Protein AF-A0A850GQB7-F1 (afdb_monomer_lite)

Structure (mmCIF, N/CA/C/O backbone):
data_AF-A0A850GQB7-F1
#
_entry.id   AF-A0A850GQB7-F1
#
loop_
_atom_site.group_PDB
_atom_site.id
_atom_site.type_symbol
_atom_site.label_atom_id
_atom_site.label_alt_id
_atom_site.label_comp_id
_atom_site.label_asym_id
_atom_site.label_entity_id
_atom_site.label_seq_id
_atom_site.pdbx_PDB_ins_code
_atom_site.Cartn_x
_atom_site.Cartn_y
_atom_site.Cartn_z
_atom_site.occupancy
_atom_site.B_iso_or_equiv
_atom_site.auth_seq_id
_atom_site.auth_comp_id
_atom_site.auth_asym_id
_atom_site.auth_atom_id
_atom_site.pdbx_PDB_model_num
ATOM 1 N N . MET A 1 1 ? 28.507 -71.338 -39.174 1.00 36.88 1 MET A N 1
ATOM 2 C CA . MET A 1 1 ? 29.539 -71.017 -38.161 1.00 36.88 1 MET A CA 1
ATOM 3 C C . MET A 1 1 ? 29.345 -69.575 -37.704 1.00 36.88 1 MET A C 1
ATOM 5 O O . MET A 1 1 ? 29.315 -68.730 -38.581 1.00 36.88 1 MET A O 1
ATOM 9 N N . ARG A 1 2 ? 29.309 -69.336 -36.375 1.00 38.91 2 ARG A N 1
ATOM 10 C CA . ARG A 1 2 ? 29.466 -68.039 -35.655 1.00 38.91 2 ARG A CA 1
ATOM 11 C C . ARG A 1 2 ? 28.337 -67.004 -35.856 1.00 38.91 2 ARG A C 1
ATOM 13 O O . ARG A 1 2 ? 27.854 -66.872 -36.961 1.00 38.91 2 ARG A O 1
ATOM 20 N N . ARG A 1 3 ? 27.900 -66.167 -34.910 1.00 42.22 3 ARG A N 1
ATOM 21 C CA . ARG A 1 3 ? 27.945 -65.979 -33.438 1.00 42.22 3 ARG A CA 1
ATOM 22 C C . ARG A 1 3 ? 26.954 -64.807 -33.210 1.00 42.22 3 ARG A C 1
ATOM 24 O O . ARG A 1 3 ? 27.032 -63.842 -33.961 1.00 42.22 3 ARG A O 1
ATOM 31 N N . ALA A 1 4 ? 26.072 -64.862 -32.212 1.00 44.72 4 ALA A N 1
ATOM 32 C CA . ALA A 1 4 ? 25.505 -63.649 -31.592 1.00 44.72 4 ALA A CA 1
ATOM 33 C C . ALA A 1 4 ? 26.565 -63.080 -30.613 1.00 44.72 4 ALA A C 1
ATOM 35 O O . ALA A 1 4 ? 27.406 -63.880 -30.179 1.00 44.72 4 ALA A O 1
ATOM 36 N N . PRO A 1 5 ? 26.602 -61.769 -30.272 1.00 46.91 5 PRO A N 1
ATOM 37 C CA . PRO A 1 5 ? 25.647 -61.208 -29.303 1.00 46.91 5 PRO A CA 1
ATOM 38 C C . PRO A 1 5 ? 25.327 -59.694 -29.426 1.00 46.91 5 PRO A C 1
ATOM 40 O O . PRO A 1 5 ? 25.982 -58.939 -30.135 1.00 46.91 5 PRO A O 1
ATOM 43 N N . LEU A 1 6 ? 24.297 -59.307 -28.663 1.00 46.41 6 LEU A N 1
ATOM 44 C CA . LEU A 1 6 ? 24.007 -58.008 -28.037 1.00 46.41 6 LEU A CA 1
ATOM 45 C C . LEU A 1 6 ? 24.880 -56.794 -28.406 1.00 46.41 6 LEU A C 1
ATOM 47 O O . LEU A 1 6 ? 26.038 -56.718 -28.001 1.00 46.41 6 LEU A O 1
ATOM 51 N N . VAL A 1 7 ? 24.236 -55.745 -28.931 1.00 47.00 7 VAL A N 1
ATOM 52 C CA . VAL A 1 7 ? 24.624 -54.355 -28.645 1.00 47.00 7 VAL A CA 1
ATOM 53 C C . VAL A 1 7 ? 23.368 -53.522 -28.368 1.00 47.00 7 VAL A C 1
ATOM 55 O O . VAL A 1 7 ? 22.617 -53.178 -29.271 1.00 47.00 7 VAL A O 1
ATOM 58 N N . HIS A 1 8 ? 23.157 -53.277 -27.074 1.00 41.16 8 HIS A N 1
ATOM 59 C CA . HIS A 1 8 ? 22.731 -52.020 -26.459 1.00 41.16 8 HIS A CA 1
ATOM 60 C C . HIS A 1 8 ? 21.636 -51.204 -27.162 1.00 41.16 8 HIS A C 1
ATOM 62 O O . HIS A 1 8 ? 21.903 -50.329 -27.982 1.00 41.16 8 HIS A O 1
ATOM 68 N N . ALA A 1 9 ? 20.405 -51.406 -26.686 1.00 47.97 9 ALA A N 1
ATOM 69 C CA . ALA A 1 9 ? 19.405 -50.352 -26.620 1.00 47.97 9 ALA A CA 1
ATOM 70 C C . ALA A 1 9 ? 19.965 -49.191 -25.776 1.00 47.97 9 ALA A C 1
ATOM 72 O O . ALA A 1 9 ? 20.024 -49.270 -24.550 1.00 47.97 9 ALA A O 1
ATOM 73 N N . LEU A 1 10 ? 20.426 -48.138 -26.446 1.00 43.12 10 LEU A N 1
ATOM 74 C CA . LEU A 1 10 ? 20.802 -46.867 -25.837 1.00 43.12 10 LEU A CA 1
ATOM 75 C C . LEU A 1 10 ? 19.593 -45.933 -25.904 1.00 43.12 10 LEU A C 1
ATOM 77 O O . LEU A 1 10 ? 19.331 -45.297 -26.921 1.00 43.12 10 LEU A O 1
ATOM 81 N N . LEU A 1 11 ? 18.853 -45.885 -24.798 1.00 45.41 11 LEU A N 1
ATOM 82 C CA . LEU A 1 11 ? 18.091 -44.710 -24.391 1.00 45.41 11 LEU A CA 1
ATOM 83 C C . LEU A 1 11 ? 19.085 -43.619 -23.970 1.00 45.41 11 LEU A C 1
ATOM 85 O O . LEU A 1 11 ? 19.865 -43.863 -23.047 1.00 45.41 11 LEU A O 1
ATOM 89 N N . PRO A 1 12 ? 19.014 -42.404 -24.526 1.00 49.44 12 PRO A N 1
ATOM 90 C CA . PRO A 1 12 ? 19.357 -41.216 -23.781 1.00 49.44 12 PRO A CA 1
ATOM 91 C C . PRO A 1 12 ? 18.081 -40.699 -23.105 1.00 49.44 12 PRO A C 1
ATOM 93 O O . PRO A 1 12 ? 17.224 -40.067 -23.719 1.00 49.44 12 PRO A O 1
ATOM 96 N N . ALA A 1 13 ? 17.967 -41.000 -21.811 1.00 53.31 13 ALA A N 1
ATOM 97 C CA . ALA A 1 13 ? 17.468 -40.020 -20.855 1.00 53.31 13 ALA A CA 1
ATOM 98 C C . ALA A 1 13 ? 18.418 -38.805 -20.856 1.00 53.31 13 ALA A C 1
ATOM 100 O O . ALA A 1 13 ? 19.569 -38.973 -21.258 1.00 53.31 13 ALA A O 1
ATOM 101 N N . LEU A 1 14 ? 17.953 -37.662 -20.328 1.00 40.00 14 LEU A N 1
ATOM 102 C CA . LEU A 1 14 ? 18.621 -36.344 -20.213 1.00 40.00 14 LEU A CA 1
ATOM 103 C C . LEU A 1 14 ? 18.207 -35.393 -21.354 1.00 40.00 14 LEU A C 1
ATOM 105 O O . LEU A 1 14 ? 18.441 -35.678 -22.517 1.00 40.00 14 LEU A O 1
ATOM 109 N N . SER A 1 15 ? 17.569 -34.246 -21.134 1.00 42.88 15 SER A N 1
ATOM 110 C CA . SER A 1 15 ? 17.331 -33.499 -19.903 1.00 42.88 15 SER A CA 1
ATOM 111 C C . SER A 1 15 ? 16.142 -32.568 -20.118 1.00 42.88 15 SER A C 1
ATOM 113 O O . SER A 1 15 ? 16.077 -31.874 -21.132 1.00 42.88 15 SER A O 1
ATOM 115 N N . LEU A 1 16 ? 15.248 -32.498 -19.128 1.00 42.09 16 LEU A N 1
ATOM 116 C CA . LEU A 1 16 ? 14.471 -31.291 -18.857 1.00 42.09 16 LEU A CA 1
ATOM 117 C C . LEU A 1 16 ? 15.490 -30.175 -18.582 1.00 42.09 16 LEU A C 1
ATOM 119 O O . LEU A 1 16 ? 15.986 -30.019 -17.469 1.00 42.09 16 LEU A O 1
ATOM 123 N N . GLY A 1 17 ? 15.882 -29.458 -19.631 1.00 35.91 17 GLY A N 1
ATOM 124 C CA . GLY A 1 17 ? 16.651 -28.232 -19.517 1.00 35.91 17 GLY A CA 1
ATOM 125 C C . GLY A 1 17 ? 15.714 -27.139 -19.041 1.00 35.91 17 GLY A C 1
ATOM 126 O O . GLY A 1 17 ? 15.180 -26.386 -19.849 1.00 35.91 17 GLY A O 1
ATOM 127 N N . VAL A 1 18 ? 15.484 -27.094 -17.731 1.00 40.66 18 VAL A N 1
ATOM 128 C CA . VAL A 1 18 ? 14.953 -25.924 -17.042 1.00 40.66 18 VAL A CA 1
ATOM 129 C C . VAL A 1 18 ? 15.940 -24.788 -17.301 1.00 40.66 18 VAL A C 1
ATOM 131 O O . VAL A 1 18 ? 16.934 -24.632 -16.599 1.00 40.66 18 VAL A O 1
ATOM 134 N N . ALA A 1 19 ? 15.696 -24.008 -18.348 1.00 34.31 19 ALA A N 1
ATOM 135 C CA . ALA A 1 19 ? 16.332 -22.716 -18.533 1.00 34.31 19 ALA A CA 1
ATOM 136 C C . ALA A 1 19 ? 15.629 -21.698 -17.616 1.00 34.31 19 ALA A C 1
ATOM 138 O O . ALA A 1 19 ? 14.964 -20.784 -18.083 1.00 34.31 19 ALA A O 1
ATOM 139 N N . LEU A 1 20 ? 15.762 -21.881 -16.296 1.00 39.34 20 LEU A N 1
ATOM 140 C CA . LEU A 1 20 ? 15.531 -20.830 -15.291 1.00 39.34 20 LEU A CA 1
ATOM 141 C C . LEU A 1 20 ? 16.855 -20.143 -14.924 1.00 39.34 20 LEU A C 1
ATOM 143 O O . LEU A 1 20 ? 17.040 -19.639 -13.826 1.00 39.34 20 LEU A O 1
ATOM 147 N N . THR A 1 21 ? 17.816 -20.119 -15.843 1.00 40.88 21 THR A N 1
ATOM 148 C CA . THR A 1 21 ? 19.047 -19.341 -15.701 1.00 40.88 21 THR A CA 1
ATOM 149 C C . THR A 1 21 ? 18.880 -18.052 -16.497 1.00 40.88 21 THR A C 1
ATOM 151 O O . THR A 1 21 ? 19.338 -17.962 -17.636 1.00 40.88 21 THR A O 1
ATOM 154 N N . GLY A 1 22 ? 18.148 -17.079 -15.952 1.00 36.47 22 GLY A N 1
ATOM 155 C CA . GLY A 1 22 ? 17.921 -15.821 -16.672 1.00 36.47 22 GLY A CA 1
ATOM 156 C C . GLY A 1 22 ? 17.235 -14.683 -15.921 1.00 36.47 22 GLY A C 1
ATOM 157 O O . GLY A 1 22 ? 17.309 -13.554 -16.397 1.00 36.47 22 GLY A O 1
ATOM 158 N N . CYS A 1 23 ? 16.619 -14.923 -14.763 1.00 42.34 23 CYS A N 1
ATOM 159 C CA . CYS A 1 23 ? 16.196 -13.846 -13.869 1.00 42.34 23 CYS A CA 1
ATOM 160 C C . CYS A 1 23 ? 17.168 -13.802 -12.694 1.00 42.34 23 CYS A C 1
ATOM 162 O O . CYS A 1 23 ? 17.008 -14.530 -11.724 1.00 42.34 23 CYS A O 1
ATOM 164 N N . LEU A 1 24 ? 18.215 -12.984 -12.812 1.00 49.22 24 LEU A N 1
ATOM 165 C CA . LEU A 1 24 ? 18.828 -12.411 -11.618 1.00 49.22 24 LEU A CA 1
ATOM 166 C C . LEU A 1 24 ? 17.771 -11.468 -11.045 1.00 49.22 24 LEU A C 1
ATOM 168 O O . LEU A 1 24 ? 17.516 -10.402 -11.603 1.00 49.22 24 LEU A O 1
ATOM 172 N N . GLU A 1 25 ? 17.054 -11.952 -10.041 1.00 54.91 25 GLU A N 1
ATOM 173 C CA . GLU A 1 25 ? 16.064 -11.174 -9.312 1.00 54.91 25 GLU A CA 1
ATOM 174 C C . GLU A 1 25 ? 16.804 -10.080 -8.514 1.00 54.91 25 GLU A C 1
ATOM 176 O O . GLU A 1 25 ? 17.923 -10.311 -8.054 1.00 54.91 25 GLU A O 1
ATOM 181 N N . VAL A 1 26 ? 16.238 -8.869 -8.402 1.00 60.00 26 VAL A N 1
ATOM 182 C CA . VAL A 1 26 ? 16.859 -7.779 -7.605 1.00 60.00 26 VAL A CA 1
ATOM 183 C C . VAL A 1 26 ? 16.915 -8.161 -6.123 1.00 60.00 26 VAL A C 1
ATOM 185 O O . VAL A 1 26 ? 17.815 -7.733 -5.411 1.00 60.00 26 VAL A O 1
ATOM 188 N N . CYS A 1 27 ? 15.968 -9.001 -5.720 1.00 65.38 27 CYS A N 1
ATOM 189 C CA . CYS A 1 27 ? 15.820 -9.688 -4.445 1.00 65.38 27 CYS A CA 1
ATOM 190 C C . CYS A 1 27 ? 15.251 -11.090 -4.788 1.00 65.38 27 CYS A C 1
ATOM 192 O O . CYS A 1 27 ? 14.526 -11.197 -5.783 1.00 65.38 27 CYS A O 1
ATOM 194 N N . PRO A 1 28 ? 15.519 -12.156 -4.024 1.00 70.19 28 PRO A N 1
ATOM 195 C CA . PRO A 1 28 ? 14.862 -13.447 -4.182 1.00 70.19 28 PRO A CA 1
ATOM 196 C C . PRO A 1 28 ? 13.344 -13.305 -4.073 1.00 70.19 28 PRO A C 1
ATOM 198 O O . PRO A 1 28 ? 12.862 -12.539 -3.248 1.00 70.19 28 PRO A O 1
ATOM 201 N N . SER A 1 29 ? 12.576 -14.053 -4.855 1.00 74.38 29 SER A N 1
ATOM 202 C CA . SER A 1 29 ? 11.114 -14.076 -4.736 1.00 74.38 29 SER A CA 1
ATOM 203 C C . SER A 1 29 ? 10.637 -14.668 -3.396 1.00 74.38 29 SER A C 1
ATOM 205 O O . SER A 1 29 ? 11.195 -15.654 -2.909 1.00 74.38 29 SER A O 1
ATOM 207 N N . ALA A 1 30 ? 9.543 -14.136 -2.843 1.00 78.50 30 ALA A N 1
ATOM 208 C CA . ALA A 1 30 ? 8.855 -14.658 -1.656 1.00 78.50 30 ALA A CA 1
ATOM 209 C C . ALA A 1 30 ? 7.331 -14.737 -1.827 1.00 78.50 30 ALA A C 1
ATOM 211 O O . ALA A 1 30 ? 6.771 -14.135 -2.744 1.00 78.50 30 ALA A O 1
ATOM 212 N N . PRO A 1 31 ? 6.635 -15.492 -0.952 1.00 81.19 31 PRO A N 1
ATOM 213 C CA . PRO A 1 31 ? 5.182 -15.402 -0.851 1.00 81.19 31 PRO A CA 1
ATOM 214 C C . PRO A 1 31 ? 4.728 -14.002 -0.411 1.00 81.19 31 PRO A C 1
ATOM 216 O O . PRO A 1 31 ? 5.456 -13.286 0.276 1.00 81.19 31 PRO A O 1
ATOM 219 N N . ALA A 1 32 ? 3.492 -13.644 -0.767 1.00 83.25 32 ALA A N 1
ATOM 220 C CA . ALA A 1 32 ? 2.852 -12.430 -0.270 1.00 83.25 32 ALA A CA 1
ATOM 221 C C . ALA A 1 32 ? 2.725 -12.476 1.268 1.00 83.25 32 ALA A C 1
ATOM 223 O O . ALA A 1 32 ? 2.321 -13.516 1.798 1.00 83.25 32 ALA A O 1
ATOM 224 N N . PRO A 1 33 ? 3.020 -11.378 1.987 1.00 80.81 33 PRO A N 1
ATOM 225 C CA . PRO A 1 33 ? 2.779 -11.307 3.425 1.00 80.81 33 PRO A CA 1
ATOM 226 C C . PRO A 1 33 ? 1.285 -11.417 3.759 1.00 80.81 33 PRO A C 1
ATOM 228 O O . PRO A 1 33 ? 0.443 -10.969 2.977 1.00 80.81 33 PRO A O 1
ATOM 231 N N . ASP A 1 34 ? 0.956 -11.951 4.942 1.00 80.50 34 ASP A N 1
ATOM 232 C CA . ASP A 1 34 ? -0.431 -12.221 5.362 1.00 80.50 34 ASP A CA 1
ATOM 233 C C . ASP A 1 34 ? -1.402 -11.041 5.134 1.00 80.50 34 ASP A C 1
ATOM 235 O O . ASP A 1 34 ? -2.491 -11.273 4.598 1.00 80.50 34 ASP A O 1
ATOM 239 N N . PRO A 1 35 ? -1.050 -9.772 5.438 1.00 77.69 35 PRO A N 1
ATOM 240 C CA . PRO A 1 35 ? -1.965 -8.646 5.221 1.00 77.69 35 PRO A CA 1
ATOM 241 C C . PRO A 1 35 ? -2.289 -8.375 3.748 1.00 77.69 35 PRO A C 1
ATOM 243 O O . PRO A 1 35 ? -3.342 -7.817 3.452 1.00 77.69 35 PRO A O 1
ATOM 246 N N . PHE A 1 36 ? -1.431 -8.802 2.818 1.00 84.38 36 PHE A N 1
ATOM 247 C CA . PHE A 1 36 ? -1.615 -8.613 1.378 1.00 84.38 36 PHE A CA 1
ATOM 248 C C . PHE A 1 36 ? -2.398 -9.748 0.706 1.00 84.38 36 PHE A C 1
ATOM 250 O O . PHE A 1 36 ? -2.795 -9.600 -0.450 1.00 84.38 36 PHE A O 1
ATOM 257 N N . VAL A 1 37 ? -2.684 -10.856 1.401 1.00 86.38 37 VAL A N 1
ATOM 258 C CA . VAL A 1 37 ? -3.470 -11.982 0.855 1.00 86.38 37 VAL A CA 1
ATOM 259 C C . VAL A 1 37 ? -4.801 -11.542 0.212 1.00 86.38 37 VAL A C 1
ATOM 261 O O . VAL A 1 37 ? -5.116 -12.052 -0.860 1.00 86.38 37 VAL A O 1
ATOM 264 N N . PRO A 1 38 ? -5.575 -10.581 0.759 1.00 83.94 38 PRO A N 1
ATOM 265 C CA . PRO A 1 38 ? -6.830 -10.142 0.138 1.00 83.94 38 PRO A CA 1
ATOM 266 C C . PRO A 1 38 ? -6.666 -9.361 -1.177 1.00 83.94 38 PRO A C 1
ATOM 268 O O . PRO A 1 38 ? -7.638 -9.192 -1.910 1.00 83.94 38 PRO A O 1
ATOM 271 N N . VAL A 1 39 ? -5.465 -8.849 -1.463 1.00 84.75 39 VAL A N 1
ATOM 272 C CA . VAL A 1 39 ? -5.184 -7.928 -2.582 1.00 84.75 39 VAL A CA 1
ATOM 273 C C . VAL A 1 39 ? -4.122 -8.459 -3.549 1.00 84.75 39 VAL A C 1
ATOM 275 O O . VAL A 1 39 ? -3.882 -7.840 -4.581 1.00 84.75 39 VAL A O 1
ATOM 278 N N . VAL A 1 40 ? -3.505 -9.609 -3.258 1.00 86.94 40 VAL A N 1
ATOM 279 C CA . VAL A 1 40 ? -2.414 -10.200 -4.054 1.00 86.94 40 VAL A CA 1
ATOM 280 C C . VAL A 1 40 ? -2.801 -10.408 -5.520 1.00 86.94 40 VAL A C 1
ATOM 282 O O . VAL A 1 40 ? -2.055 -10.019 -6.413 1.00 86.94 40 VAL A O 1
ATOM 285 N N . ASP A 1 41 ? -4.009 -10.915 -5.776 1.00 88.19 41 ASP A N 1
ATOM 286 C CA . ASP A 1 41 ? -4.520 -11.167 -7.132 1.00 88.19 41 ASP A CA 1
ATOM 287 C C . ASP A 1 41 ? -4.875 -9.875 -7.893 1.00 88.19 41 ASP A C 1
ATOM 289 O O . ASP A 1 41 ? -5.193 -9.909 -9.084 1.00 88.19 41 ASP A O 1
ATOM 293 N N . GLN A 1 42 ? -4.847 -8.726 -7.210 1.00 88.69 42 GLN A N 1
ATOM 294 C CA . GLN A 1 42 ? -5.100 -7.410 -7.796 1.00 88.69 42 GLN A CA 1
ATOM 295 C C . GLN A 1 42 ? -3.812 -6.721 -8.251 1.00 88.69 42 GLN A C 1
ATOM 297 O O . GLN A 1 42 ? -3.899 -5.733 -8.977 1.00 88.69 42 GLN A O 1
ATOM 302 N N . LEU A 1 43 ? -2.630 -7.214 -7.863 1.00 87.81 43 LEU A N 1
ATOM 303 C CA . LEU A 1 43 ? -1.352 -6.632 -8.274 1.00 87.81 43 LEU A CA 1
ATOM 304 C C . LEU A 1 43 ? -1.053 -6.900 -9.765 1.00 87.81 43 LEU A C 1
ATOM 306 O O . LEU A 1 43 ? -1.577 -7.859 -10.342 1.00 87.81 43 LEU A O 1
ATOM 310 N N . PRO A 1 44 ? -0.222 -6.064 -10.420 1.00 87.06 44 PRO A N 1
ATOM 311 C CA . PRO A 1 44 ? 0.326 -6.369 -11.742 1.00 87.06 44 PRO A CA 1
ATOM 312 C C . PRO A 1 44 ? 1.009 -7.737 -11.761 1.00 87.06 44 PRO A C 1
ATOM 314 O O . PRO A 1 44 ? 1.731 -8.078 -10.829 1.00 87.06 44 PRO A O 1
ATOM 317 N N . THR A 1 45 ? 0.827 -8.516 -12.829 1.00 84.00 45 THR A N 1
ATOM 318 C CA . THR A 1 45 ? 1.468 -9.840 -12.974 1.00 84.00 45 THR A CA 1
ATOM 319 C C . THR A 1 45 ? 2.994 -9.764 -13.023 1.00 84.00 45 THR A C 1
ATOM 321 O O . THR A 1 45 ? 3.693 -10.744 -12.778 1.00 84.00 45 THR A O 1
ATOM 324 N N . GLU A 1 46 ? 3.509 -8.588 -13.357 1.00 82.31 46 GLU A N 1
ATOM 325 C CA . GLU A 1 46 ? 4.914 -8.223 -13.398 1.00 82.31 46 GLU A CA 1
ATOM 326 C C . GLU A 1 46 ? 5.476 -7.893 -12.010 1.00 82.31 46 GLU A C 1
ATOM 328 O O . GLU A 1 46 ? 6.699 -7.810 -11.885 1.00 82.31 46 GLU A O 1
ATOM 333 N N . ALA A 1 47 ? 4.611 -7.690 -11.008 1.00 85.12 47 ALA A N 1
ATOM 334 C CA . ALA A 1 47 ? 4.979 -7.424 -9.626 1.00 85.12 47 ALA A CA 1
ATOM 335 C C . ALA A 1 47 ? 5.204 -8.743 -8.880 1.00 85.12 47 ALA A C 1
ATOM 337 O O . ALA A 1 47 ? 4.316 -9.590 -8.790 1.00 85.12 47 ALA A O 1
ATOM 338 N N . VAL A 1 48 ? 6.396 -8.906 -8.316 1.00 83.81 48 VAL A N 1
ATOM 339 C CA . VAL A 1 48 ? 6.770 -10.087 -7.535 1.00 83.81 48 VAL A CA 1
ATOM 340 C C . VAL A 1 48 ? 7.224 -9.640 -6.156 1.00 83.81 48 VAL A C 1
ATOM 342 O O . VAL A 1 48 ? 8.069 -8.752 -6.054 1.00 83.81 48 VAL A O 1
ATOM 345 N N . PHE A 1 49 ? 6.675 -10.250 -5.105 1.00 84.12 49 PHE A N 1
ATOM 346 C CA . PHE A 1 49 ? 7.113 -9.985 -3.737 1.00 84.12 49 PHE A CA 1
ATOM 347 C C . PHE A 1 49 ? 8.553 -10.433 -3.533 1.00 84.12 49 PHE A C 1
ATOM 349 O O . PHE A 1 49 ? 8.936 -11.545 -3.904 1.00 84.12 49 PHE A O 1
ATOM 356 N N . CYS A 1 50 ? 9.330 -9.561 -2.911 1.00 76.69 50 CYS A N 1
ATOM 357 C CA . CYS A 1 50 ? 10.671 -9.863 -2.458 1.00 76.69 50 CYS A CA 1
ATOM 358 C C . CYS A 1 50 ? 10.645 -10.658 -1.156 1.00 76.69 50 CYS A C 1
ATOM 360 O O . CYS A 1 50 ? 9.909 -10.325 -0.227 1.00 76.69 50 CYS A O 1
ATOM 362 N N . ALA A 1 51 ? 11.507 -11.669 -1.061 1.00 67.00 51 ALA A N 1
ATOM 363 C CA . ALA A 1 51 ? 11.997 -12.147 0.216 1.00 67.00 51 ALA A CA 1
ATOM 364 C C . ALA A 1 51 ? 12.664 -10.967 0.898 1.00 67.00 51 ALA A C 1
ATOM 366 O O . ALA A 1 51 ? 13.456 -10.262 0.273 1.00 67.00 51 ALA A O 1
ATOM 367 N N . ASP A 1 52 ? 12.297 -10.755 2.156 1.00 57.25 52 ASP A N 1
ATOM 368 C CA . ASP A 1 52 ? 12.896 -9.749 3.015 1.00 57.25 52 ASP A CA 1
ATOM 369 C C . ASP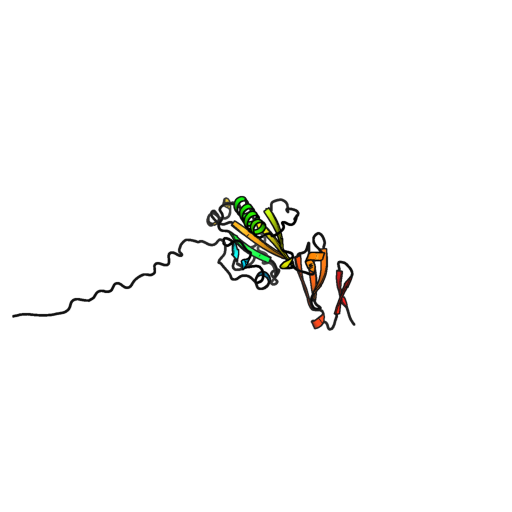 A 1 52 ? 14.383 -10.103 3.168 1.00 57.25 52 ASP A C 1
ATOM 371 O O . ASP A 1 52 ? 14.786 -10.840 4.069 1.00 57.25 52 ASP A O 1
ATOM 375 N N . GLU A 1 53 ? 15.220 -9.642 2.235 1.00 43.16 53 GLU A N 1
ATOM 376 C CA . GLU A 1 53 ? 16.673 -9.631 2.379 1.00 43.16 53 GLU A CA 1
ATOM 377 C C . GLU A 1 53 ? 17.024 -8.526 3.372 1.00 43.16 53 GLU A C 1
ATOM 379 O O . GLU A 1 53 ? 17.744 -7.597 3.039 1.00 43.16 53 GLU A O 1
ATOM 384 N N . THR A 1 54 ? 16.456 -8.592 4.580 1.00 38.94 54 THR A N 1
ATOM 385 C CA . THR A 1 54 ? 16.757 -7.743 5.731 1.00 38.94 54 THR A CA 1
ATOM 386 C C . THR A 1 54 ? 17.054 -6.306 5.344 1.00 38.94 54 THR A C 1
ATOM 388 O O . THR A 1 54 ? 18.237 -5.989 5.299 1.00 38.94 54 THR A O 1
ATOM 391 N N . ARG A 1 55 ? 16.037 -5.465 5.081 1.00 46.19 55 ARG A N 1
ATOM 392 C CA . ARG A 1 55 ? 16.132 -3.985 5.163 1.00 46.19 55 ARG A CA 1
ATOM 393 C C . ARG A 1 55 ? 17.577 -3.485 4.999 1.00 46.19 55 ARG A C 1
ATOM 395 O O . ARG A 1 55 ? 18.166 -3.000 5.968 1.00 46.19 55 ARG A O 1
ATOM 402 N N . VAL A 1 56 ? 18.189 -3.742 3.831 1.00 37.12 56 VAL A N 1
ATOM 403 C CA . VAL A 1 56 ? 19.579 -3.348 3.603 1.00 37.12 56 VAL A CA 1
ATOM 404 C C . VAL A 1 56 ? 19.522 -1.845 3.591 1.00 37.12 56 VAL A C 1
ATOM 406 O O . VAL A 1 56 ? 18.940 -1.234 2.697 1.00 37.12 56 VAL A O 1
ATOM 409 N N . ASP A 1 57 ? 20.049 -1.280 4.662 1.00 34.66 57 ASP A N 1
ATOM 410 C CA . ASP A 1 57 ? 20.292 0.129 4.803 1.00 34.66 57 ASP A CA 1
ATOM 411 C C . ASP A 1 57 ? 21.077 0.582 3.562 1.00 34.66 57 ASP A C 1
ATOM 413 O O . ASP A 1 57 ? 22.266 0.305 3.419 1.00 34.66 57 ASP A O 1
ATOM 417 N N . PHE A 1 58 ? 20.387 1.206 2.605 1.00 40.19 58 PHE A N 1
ATOM 418 C CA . PHE A 1 58 ? 21.037 1.948 1.526 1.00 40.19 58 PHE A CA 1
ATOM 419 C C . PHE A 1 58 ? 21.491 3.331 2.016 1.00 40.19 58 PHE A C 1
ATOM 421 O O . PHE A 1 58 ? 21.975 4.132 1.217 1.00 40.19 58 PHE A O 1
ATOM 428 N N . SER A 1 59 ? 21.361 3.626 3.316 1.00 33.84 59 SER A N 1
ATOM 429 C CA . SER A 1 59 ? 22.125 4.685 3.959 1.00 33.84 59 SER A CA 1
ATOM 430 C C . SER A 1 59 ? 23.379 4.091 4.607 1.00 33.84 59 SER A C 1
ATOM 432 O O . SER A 1 59 ? 23.389 2.964 5.093 1.00 33.84 59 SER A O 1
ATOM 434 N N . ASP A 1 60 ? 24.481 4.835 4.570 1.00 34.78 60 ASP A N 1
ATOM 435 C CA . ASP A 1 60 ? 25.814 4.413 5.026 1.00 34.78 60 ASP A CA 1
ATOM 436 C C . ASP A 1 60 ? 25.908 4.052 6.537 1.00 34.78 60 ASP A C 1
ATOM 438 O O . ASP A 1 60 ? 27.013 3.938 7.074 1.00 34.78 60 ASP A O 1
ATOM 442 N N . SER A 1 61 ? 24.792 3.901 7.263 1.00 33.97 61 SER A N 1
ATOM 443 C CA . SER A 1 61 ? 24.754 3.658 8.711 1.00 33.97 61 SER A CA 1
ATOM 444 C C . SER A 1 61 ? 24.726 2.188 9.134 1.00 33.97 61 SER A C 1
ATOM 446 O O . SER A 1 61 ? 25.110 1.901 10.268 1.00 33.97 61 SER A O 1
ATOM 448 N N . GLY A 1 62 ? 24.341 1.252 8.261 1.00 30.52 62 GLY A N 1
ATOM 449 C CA . GLY A 1 62 ? 24.298 -0.179 8.583 1.00 30.52 62 GLY A CA 1
ATOM 450 C C . GLY A 1 62 ? 23.378 -0.531 9.760 1.00 30.52 62 GLY A C 1
ATOM 451 O O . GLY A 1 62 ? 23.636 -1.514 10.460 1.00 30.52 62 GLY A O 1
ATOM 452 N N . GLU A 1 63 ? 22.336 0.263 10.014 1.00 35.00 63 GLU A N 1
ATOM 453 C CA . GLU A 1 63 ? 21.443 0.037 11.150 1.00 35.00 63 GLU A CA 1
ATOM 454 C C . GLU A 1 63 ? 20.272 -0.852 10.714 1.00 35.00 63 GLU A C 1
ATOM 456 O O . GLU A 1 63 ? 19.355 -0.426 10.012 1.00 35.00 63 GLU A O 1
ATOM 461 N N . ALA A 1 64 ? 20.316 -2.127 11.113 1.00 36.41 64 ALA A N 1
ATOM 462 C CA . ALA A 1 64 ? 19.209 -3.053 10.915 1.00 36.41 64 ALA A CA 1
ATOM 463 C C . ALA A 1 64 ? 17.962 -2.490 11.606 1.00 36.41 64 ALA A C 1
ATOM 465 O O . ALA A 1 64 ? 17.934 -2.331 12.829 1.00 36.41 64 ALA A O 1
ATOM 466 N N . LEU A 1 65 ? 16.927 -2.172 10.829 1.00 39.50 65 LEU A N 1
ATOM 467 C CA . LEU A 1 65 ? 15.676 -1.706 11.407 1.00 39.50 65 LEU A CA 1
ATOM 468 C C . LEU A 1 65 ? 15.099 -2.827 12.305 1.00 39.50 65 LEU A C 1
ATOM 470 O O . LEU A 1 65 ? 15.074 -3.985 11.880 1.00 39.50 65 LEU A O 1
ATOM 474 N N . PRO A 1 66 ? 14.646 -2.508 13.530 1.00 37.09 66 PRO A N 1
ATOM 475 C CA . PRO A 1 66 ? 14.291 -3.505 14.539 1.00 37.09 66 PRO A CA 1
ATOM 476 C C . PRO A 1 66 ? 13.194 -4.472 14.063 1.00 37.09 66 PRO A C 1
ATOM 478 O O . PRO A 1 66 ? 12.323 -4.091 13.272 1.00 37.09 66 PRO A O 1
ATOM 481 N N . GLU A 1 67 ? 13.244 -5.716 14.564 1.00 32.78 67 GLU A N 1
ATOM 482 C CA . GLU A 1 67 ? 12.191 -6.729 14.395 1.00 32.78 67 GLU A CA 1
ATOM 483 C C . GLU A 1 67 ? 10.818 -6.117 14.714 1.00 32.78 67 GLU A C 1
ATOM 485 O O . GLU A 1 67 ? 10.607 -5.550 15.786 1.00 32.78 67 GLU A O 1
ATOM 490 N N . GLY A 1 68 ? 9.901 -6.208 13.750 1.00 38.56 68 GLY A N 1
ATOM 491 C CA . GLY A 1 68 ? 8.642 -5.459 13.746 1.00 38.56 68 GLY A CA 1
ATOM 492 C C . GLY A 1 68 ? 8.383 -4.767 12.410 1.00 38.56 68 GLY A C 1
ATOM 493 O O . GLY A 1 68 ? 7.895 -3.637 12.389 1.00 38.56 68 GLY A O 1
ATOM 494 N N . THR A 1 69 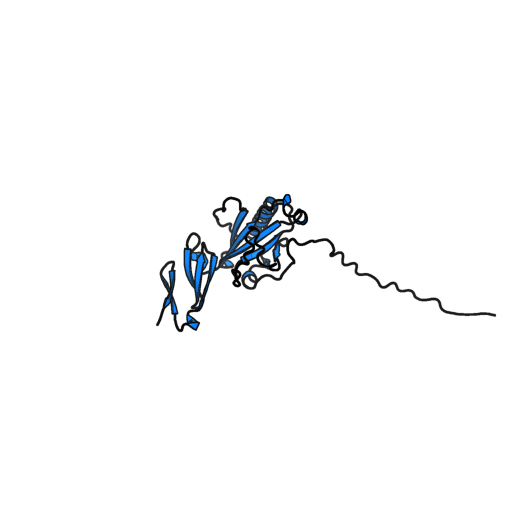? 8.760 -5.418 11.299 1.00 51.41 69 THR A N 1
ATOM 495 C CA . THR A 1 69 ? 8.442 -5.013 9.925 1.00 51.41 69 THR A CA 1
ATOM 496 C C . THR A 1 69 ? 6.993 -4.553 9.891 1.00 51.41 69 THR A C 1
ATOM 498 O O . THR A 1 69 ? 6.119 -5.278 10.368 1.00 51.41 69 THR A O 1
ATOM 501 N N . LEU A 1 70 ? 6.749 -3.324 9.419 1.00 60.59 70 LEU A N 1
ATOM 502 C CA . LEU A 1 70 ? 5.399 -2.776 9.323 1.00 60.59 70 LEU A CA 1
ATOM 503 C C . LEU A 1 70 ? 4.568 -3.817 8.561 1.00 60.59 70 LEU A C 1
ATOM 505 O O . LEU A 1 70 ? 4.841 -4.022 7.382 1.00 60.59 70 LEU A O 1
ATOM 509 N N . PRO A 1 71 ? 3.608 -4.517 9.196 1.00 63.69 71 PRO A N 1
ATOM 510 C CA . PRO A 1 71 ? 2.996 -5.706 8.595 1.00 63.69 71 PRO A CA 1
ATOM 511 C C . PRO A 1 71 ? 2.276 -5.373 7.281 1.00 63.69 71 PRO A C 1
ATOM 513 O O . PRO A 1 71 ? 2.050 -6.235 6.440 1.00 63.69 71 PRO A O 1
ATOM 516 N N . ASN A 1 72 ? 1.965 -4.093 7.087 1.00 72.12 72 ASN A N 1
ATOM 517 C CA . ASN A 1 72 ? 1.281 -3.563 5.926 1.00 72.12 72 ASN A CA 1
ATOM 518 C C . ASN A 1 72 ? 2.232 -2.905 4.915 1.00 72.12 72 ASN A C 1
ATOM 520 O O . ASN A 1 72 ? 1.787 -2.066 4.145 1.00 72.12 72 ASN A O 1
ATOM 524 N N . GLN A 1 73 ? 3.524 -3.233 4.925 1.00 79.56 73 GLN A N 1
ATOM 525 C CA . GLN A 1 73 ? 4.507 -2.801 3.930 1.00 79.56 73 GLN A CA 1
ATOM 526 C C . GLN A 1 73 ? 5.224 -4.027 3.360 1.00 79.56 73 GLN A C 1
ATOM 528 O O . GLN A 1 73 ? 5.559 -4.948 4.102 1.00 79.56 73 GLN A O 1
ATOM 533 N N . ALA A 1 74 ? 5.468 -4.031 2.053 1.00 79.88 74 ALA A N 1
ATOM 534 C CA . ALA A 1 74 ? 6.207 -5.087 1.376 1.00 79.88 74 ALA A CA 1
ATOM 535 C C . ALA A 1 74 ? 7.061 -4.542 0.226 1.00 79.88 74 ALA A C 1
ATOM 537 O O . ALA A 1 74 ? 6.706 -3.558 -0.425 1.00 79.88 74 ALA A O 1
ATOM 538 N N . ASP A 1 75 ? 8.164 -5.229 -0.045 1.00 82.69 75 ASP A N 1
ATOM 539 C CA . ASP A 1 75 ? 9.044 -4.986 -1.182 1.00 82.69 75 ASP A CA 1
ATOM 540 C C . ASP A 1 75 ? 8.544 -5.725 -2.432 1.00 82.69 75 ASP A C 1
ATOM 542 O O . ASP A 1 75 ? 8.190 -6.908 -2.385 1.00 82.69 75 ASP A O 1
ATOM 546 N N . LEU A 1 76 ? 8.540 -5.025 -3.567 1.00 82.62 76 LEU A N 1
ATOM 547 C CA . LEU A 1 76 ? 8.147 -5.540 -4.874 1.00 82.62 76 LEU A CA 1
ATOM 548 C C . LEU A 1 76 ? 9.259 -5.344 -5.902 1.00 82.62 76 LEU A C 1
ATOM 550 O O . LEU A 1 76 ? 9.856 -4.273 -6.015 1.00 82.62 76 LEU A O 1
ATOM 554 N N . ASN A 1 77 ? 9.438 -6.356 -6.743 1.00 82.69 77 ASN A N 1
ATOM 555 C CA . ASN A 1 77 ? 10.186 -6.256 -7.985 1.00 82.69 77 ASN A CA 1
ATOM 556 C C . ASN A 1 77 ? 9.254 -6.196 -9.178 1.00 82.69 77 ASN A C 1
ATOM 558 O O . ASN A 1 77 ? 8.374 -7.041 -9.330 1.00 82.69 77 ASN A O 1
ATOM 562 N N . PHE A 1 78 ? 9.539 -5.262 -10.076 1.00 81.94 78 PHE A N 1
ATOM 563 C CA . PHE A 1 78 ? 8.837 -5.125 -11.338 1.00 81.94 78 PHE A CA 1
ATOM 564 C C . PHE A 1 78 ? 9.718 -5.485 -12.528 1.00 81.94 78 PHE A C 1
ATOM 566 O O . PHE A 1 78 ? 10.908 -5.162 -12.585 1.00 81.94 78 PHE A O 1
ATOM 573 N N . GLN A 1 79 ? 9.111 -6.120 -13.530 1.00 74.69 79 GLN A N 1
ATOM 574 C CA . GLN A 1 79 ? 9.785 -6.548 -14.755 1.00 74.69 79 GLN A CA 1
ATOM 575 C C . GLN A 1 79 ? 9.980 -5.444 -15.816 1.00 74.69 79 GLN A C 1
ATOM 577 O O . GLN A 1 79 ? 9.898 -5.728 -17.009 1.00 74.69 79 GLN A O 1
ATOM 582 N N . PHE A 1 80 ? 10.271 -4.206 -15.409 1.00 77.19 80 PHE A N 1
ATOM 583 C CA . PHE A 1 80 ? 10.432 -3.060 -16.316 1.00 77.19 80 PHE A CA 1
ATOM 584 C C . PHE A 1 80 ? 11.854 -2.491 -16.318 1.00 77.19 80 PHE A C 1
ATOM 586 O O . PHE A 1 80 ? 12.669 -2.792 -15.448 1.00 77.19 80 PHE A O 1
ATOM 593 N N . ASN A 1 81 ? 12.150 -1.661 -17.324 1.00 71.94 81 ASN A N 1
ATOM 594 C CA . ASN A 1 81 ? 13.475 -1.062 -17.512 1.00 71.94 81 ASN A CA 1
ATOM 595 C C . ASN A 1 81 ? 13.649 0.273 -16.776 1.00 71.94 81 ASN A C 1
ATOM 597 O O . ASN A 1 81 ? 14.786 0.677 -16.548 1.00 71.94 81 ASN A O 1
ATOM 601 N N . THR A 1 82 ? 12.558 0.978 -16.454 1.00 80.44 82 THR A N 1
ATOM 602 C CA . THR A 1 82 ? 12.613 2.309 -15.835 1.00 80.44 82 THR A CA 1
ATOM 603 C C . THR A 1 82 ? 11.532 2.491 -14.771 1.00 80.44 82 THR A C 1
ATOM 605 O O . THR A 1 82 ? 10.461 1.874 -14.828 1.00 80.44 82 THR A O 1
ATOM 608 N N . ALA A 1 83 ? 11.807 3.360 -13.795 1.00 81.38 83 ALA A N 1
ATOM 609 C CA . ALA A 1 83 ? 10.839 3.749 -12.772 1.00 81.38 83 ALA A CA 1
ATOM 610 C C . ALA A 1 83 ? 9.588 4.412 -13.377 1.00 81.38 83 ALA A C 1
ATOM 612 O O . ALA A 1 83 ? 8.478 4.213 -12.889 1.00 81.38 83 ALA A O 1
ATOM 613 N N . GLU A 1 84 ? 9.756 5.157 -14.472 1.00 85.62 84 GLU A N 1
ATOM 614 C CA . GLU A 1 84 ? 8.658 5.801 -15.194 1.00 85.62 84 GLU A CA 1
ATOM 615 C C . GLU A 1 84 ? 7.723 4.781 -15.848 1.00 85.62 84 GLU A C 1
ATOM 617 O O . GLU A 1 84 ? 6.515 4.833 -15.618 1.00 85.62 84 GLU A O 1
ATOM 622 N N . ASP A 1 85 ? 8.276 3.808 -16.579 1.00 85.62 85 ASP A N 1
ATOM 623 C CA . ASP A 1 85 ? 7.486 2.736 -17.195 1.00 85.62 85 ASP A CA 1
ATOM 624 C C . ASP A 1 85 ? 6.763 1.905 -16.125 1.00 85.62 85 ASP A C 1
ATOM 626 O O . ASP A 1 85 ? 5.609 1.523 -16.301 1.00 85.62 85 ASP A O 1
ATOM 630 N N . THR A 1 86 ? 7.425 1.664 -14.988 1.00 87.31 86 THR A N 1
ATOM 631 C CA . THR A 1 86 ? 6.845 0.930 -13.853 1.00 87.31 86 THR A CA 1
ATOM 632 C C . THR A 1 86 ? 5.648 1.671 -13.268 1.00 87.31 86 THR A C 1
ATOM 634 O O . THR A 1 86 ? 4.580 1.084 -13.105 1.00 87.31 86 THR A O 1
ATOM 637 N N . GLN A 1 87 ? 5.793 2.970 -12.987 1.00 88.50 87 GLN A N 1
ATOM 638 C CA . GLN A 1 87 ? 4.705 3.791 -12.457 1.00 88.50 87 GLN A CA 1
ATOM 639 C C . GLN A 1 87 ? 3.533 3.860 -13.447 1.00 88.50 87 GLN A C 1
ATOM 641 O O . GLN A 1 87 ? 2.381 3.710 -13.040 1.00 88.50 87 GLN A O 1
ATOM 646 N N . ALA A 1 88 ? 3.819 4.041 -14.741 1.00 89.25 88 ALA A N 1
ATOM 647 C CA . ALA A 1 88 ? 2.804 4.061 -15.790 1.00 89.25 88 ALA A CA 1
ATOM 648 C C . ALA A 1 88 ? 2.043 2.727 -15.885 1.00 89.25 88 ALA A C 1
ATOM 650 O O . ALA A 1 88 ? 0.816 2.735 -15.968 1.00 89.25 88 ALA A O 1
ATOM 651 N N . ALA A 1 89 ? 2.745 1.593 -15.796 1.00 89.69 89 ALA A N 1
ATOM 652 C CA . ALA A 1 89 ? 2.132 0.267 -15.825 1.00 89.69 89 ALA A CA 1
ATOM 653 C C . ALA A 1 89 ? 1.257 -0.010 -14.591 1.00 89.69 89 ALA A C 1
ATOM 655 O O . ALA A 1 89 ? 0.158 -0.543 -14.731 1.00 89.69 89 ALA A O 1
ATOM 656 N N . ILE A 1 90 ? 1.703 0.383 -13.389 1.00 91.69 90 ILE A N 1
ATOM 657 C CA . ILE A 1 90 ? 0.890 0.295 -12.162 1.00 91.69 90 ILE A CA 1
ATOM 658 C C . ILE A 1 90 ? -0.397 1.109 -12.344 1.00 91.69 90 ILE A C 1
ATOM 660 O O . ILE A 1 90 ? -1.494 0.601 -12.111 1.00 91.69 90 ILE A O 1
ATOM 664 N N . ILE A 1 91 ? -0.266 2.352 -12.810 1.00 92.44 91 ILE A N 1
ATOM 665 C CA . ILE A 1 91 ? -1.392 3.244 -13.092 1.00 92.44 91 ILE A CA 1
ATOM 666 C C . ILE A 1 91 ? -2.399 2.602 -14.041 1.00 92.44 91 ILE A C 1
ATOM 668 O O . ILE A 1 91 ? -3.577 2.489 -13.701 1.00 92.44 91 ILE A O 1
ATOM 672 N N . GLU A 1 92 ? -1.934 2.164 -15.209 1.00 93.62 92 GLU A N 1
ATOM 673 C CA . GLU A 1 92 ? -2.789 1.580 -16.235 1.00 93.62 92 GLU A CA 1
ATOM 674 C C . GLU A 1 92 ? -3.506 0.334 -15.703 1.00 93.62 92 GLU A C 1
ATOM 676 O O . GLU A 1 92 ? -4.716 0.179 -15.882 1.00 93.62 92 GLU A O 1
ATOM 681 N N . HIS A 1 93 ? -2.781 -0.530 -14.989 1.00 94.50 93 HIS A N 1
ATOM 682 C CA . HIS A 1 93 ? -3.306 -1.781 -14.451 1.00 94.50 93 HIS A CA 1
ATOM 683 C C . HIS A 1 93 ? -4.452 -1.576 -13.455 1.00 94.50 93 HIS A C 1
ATOM 685 O O . HIS A 1 93 ? -5.455 -2.299 -13.523 1.00 94.50 93 HIS A O 1
ATOM 691 N N . PHE A 1 94 ? -4.306 -0.625 -12.529 1.00 93.19 94 PHE A N 1
ATOM 692 C CA . PHE A 1 94 ? -5.301 -0.360 -11.489 1.00 93.19 94 PHE A CA 1
ATOM 693 C C . PHE A 1 94 ? -6.493 0.446 -12.017 1.00 93.19 94 PHE A C 1
ATOM 695 O O . PHE A 1 94 ? -7.641 0.107 -11.714 1.00 93.19 94 PHE A O 1
ATOM 702 N N . GLU A 1 95 ? -6.262 1.444 -12.874 1.00 92.75 95 GLU A N 1
ATOM 703 C CA . GLU A 1 95 ? -7.348 2.210 -13.499 1.00 92.75 95 GLU A CA 1
ATOM 704 C C . GLU A 1 95 ? -8.205 1.327 -14.418 1.00 92.75 95 GLU A C 1
ATOM 706 O O . GLU A 1 95 ? -9.435 1.402 -14.376 1.00 92.75 95 GLU A O 1
ATOM 711 N N . ALA A 1 96 ? -7.594 0.400 -15.168 1.00 93.81 96 ALA A N 1
ATOM 712 C CA . ALA A 1 96 ? -8.322 -0.572 -15.990 1.00 93.81 96 ALA A CA 1
ATOM 713 C C . ALA A 1 96 ? -9.212 -1.528 -15.170 1.00 93.81 96 ALA A C 1
ATOM 715 O O . ALA A 1 96 ? -10.174 -2.088 -15.698 1.00 93.81 96 ALA A O 1
ATOM 716 N N . ARG A 1 97 ? -8.914 -1.707 -13.876 1.00 91.56 97 ARG A N 1
ATOM 717 C CA . ARG A 1 97 ? -9.688 -2.528 -12.929 1.00 91.56 97 ARG A CA 1
ATOM 718 C C . ARG A 1 97 ? -10.705 -1.724 -12.121 1.00 91.56 97 ARG A C 1
ATOM 720 O O . ARG A 1 97 ? -11.357 -2.282 -11.244 1.00 91.56 97 ARG A O 1
ATOM 727 N N . GLY A 1 98 ? -10.858 -0.434 -12.414 1.00 90.00 98 GLY A N 1
ATOM 728 C CA . GLY A 1 98 ? -11.822 0.433 -11.740 1.00 90.00 98 GLY A CA 1
ATOM 729 C C . GLY A 1 98 ? -11.384 0.899 -10.352 1.00 90.00 98 GLY A C 1
ATOM 730 O O . GLY A 1 98 ? -12.220 1.378 -9.586 1.00 90.00 98 GLY A O 1
ATOM 731 N N . TRP A 1 99 ? -10.097 0.783 -10.014 1.00 91.56 99 TRP A N 1
ATOM 732 C CA . TRP A 1 99 ? -9.571 1.408 -8.805 1.00 91.56 99 TRP A CA 1
ATOM 733 C C . TRP A 1 99 ? -9.482 2.920 -8.995 1.00 91.56 99 TRP A C 1
ATOM 735 O O . TRP A 1 99 ? -9.226 3.422 -10.089 1.00 91.56 99 TRP A O 1
ATOM 745 N N . THR A 1 100 ? -9.687 3.661 -7.909 1.00 88.25 100 THR A N 1
ATOM 746 C CA . THR A 1 100 ? -9.633 5.124 -7.925 1.00 88.25 100 THR A CA 1
ATOM 747 C C . THR A 1 100 ? -8.286 5.588 -7.403 1.00 88.25 100 THR A C 1
ATOM 749 O O . THR A 1 100 ? -7.924 5.264 -6.268 1.00 88.25 100 THR A O 1
ATOM 752 N N . ARG A 1 101 ? -7.555 6.362 -8.210 1.00 85.50 101 ARG A N 1
ATOM 753 C CA . ARG A 1 101 ? -6.310 6.996 -7.771 1.00 85.50 101 ARG A CA 1
ATOM 754 C C . ARG A 1 101 ? -6.595 7.970 -6.627 1.00 85.50 101 ARG A C 1
ATOM 756 O O . ARG A 1 101 ? -7.542 8.751 -6.697 1.00 85.50 101 ARG A O 1
ATOM 763 N N . VAL A 1 102 ? -5.775 7.913 -5.588 1.00 81.44 102 VAL A N 1
ATOM 764 C CA . VAL A 1 102 ? -5.830 8.813 -4.437 1.00 81.44 102 VAL A CA 1
ATOM 765 C C . VAL A 1 102 ? -4.687 9.810 -4.560 1.00 81.44 102 VAL A C 1
ATOM 767 O O . VAL A 1 102 ? -3.555 9.422 -4.844 1.00 81.44 102 VAL A O 1
ATOM 770 N N . ASP A 1 103 ? -4.981 11.090 -4.34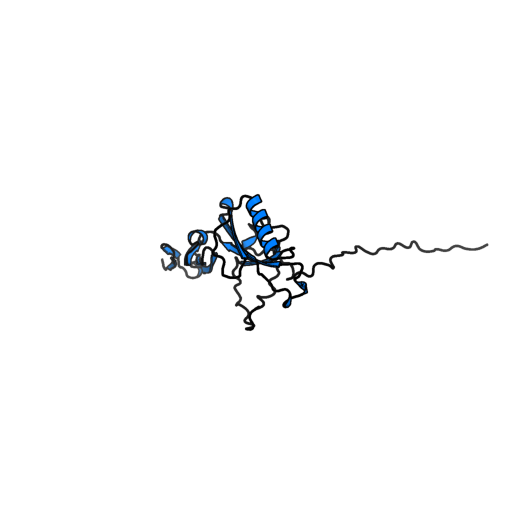6 1.00 65.38 103 ASP A N 1
ATOM 771 C CA . ASP A 1 103 ? -3.954 12.127 -4.322 1.00 65.38 103 ASP A CA 1
ATOM 772 C C . ASP A 1 103 ? -3.048 11.916 -3.104 1.00 65.38 103 ASP A C 1
ATOM 774 O O . ASP A 1 103 ? -3.412 12.237 -1.969 1.00 65.38 103 ASP A O 1
ATOM 778 N N . THR A 1 104 ? -1.848 11.391 -3.331 1.00 61.50 104 THR A N 1
ATOM 779 C CA . THR A 1 104 ? -0.773 11.409 -2.342 1.00 61.50 104 THR A CA 1
ATOM 780 C C . THR A 1 104 ? 0.167 12.568 -2.641 1.00 61.50 104 THR A C 1
ATOM 782 O O . THR A 1 104 ? 0.404 12.948 -3.787 1.00 61.50 104 THR A O 1
ATOM 785 N N . ARG A 1 105 ? 0.684 13.207 -1.586 1.00 52.72 105 ARG A N 1
ATOM 786 C CA . ARG A 1 105 ? 1.784 14.160 -1.748 1.00 52.72 105 ARG A CA 1
ATOM 787 C C . ARG A 1 105 ? 3.017 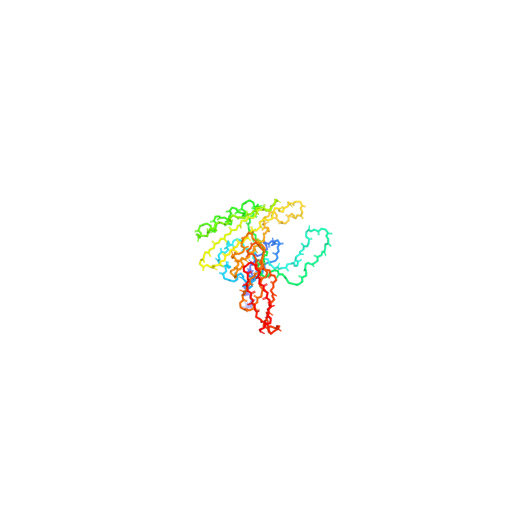13.352 -2.115 1.00 52.72 105 ARG A C 1
ATOM 789 O O . ARG A 1 105 ? 3.475 12.591 -1.272 1.00 52.72 105 ARG A O 1
ATOM 796 N N . GLU A 1 106 ? 3.545 13.550 -3.317 1.00 55.94 106 GLU A N 1
ATOM 797 C CA . GLU A 1 106 ? 4.854 13.027 -3.706 1.00 55.94 106 GLU A CA 1
ATOM 798 C C . GLU A 1 106 ? 5.907 13.548 -2.710 1.00 55.94 106 GLU A C 1
ATOM 800 O O . GLU A 1 106 ? 6.132 14.766 -2.630 1.00 55.94 106 GLU A O 1
ATOM 805 N N . PRO A 1 107 ? 6.550 12.682 -1.907 1.00 53.31 107 PRO A N 1
ATOM 806 C CA . PRO A 1 107 ? 7.796 13.057 -1.261 1.00 53.31 107 PRO A CA 1
ATOM 807 C C . PRO A 1 107 ? 8.781 13.441 -2.370 1.00 53.31 107 PRO A C 1
ATOM 809 O O . PRO A 1 107 ? 8.861 12.772 -3.399 1.00 53.31 107 PRO A O 1
ATOM 812 N N . ALA A 1 108 ? 9.500 14.551 -2.208 1.00 48.91 108 ALA A N 1
ATOM 813 C CA . ALA A 1 108 ? 10.396 15.038 -3.252 1.00 48.91 108 ALA A CA 1
ATOM 814 C C . ALA A 1 108 ? 11.424 13.955 -3.638 1.00 48.91 108 ALA A C 1
ATOM 816 O O . ALA A 1 108 ? 12.263 13.592 -2.819 1.00 48.91 108 ALA A O 1
ATOM 817 N N . GLY A 1 109 ? 11.363 13.475 -4.884 1.00 54.44 109 GLY A N 1
ATOM 818 C CA . GLY A 1 109 ? 12.267 12.448 -5.415 1.00 54.44 109 GLY A CA 1
ATOM 819 C C . GLY A 1 109 ? 11.715 11.018 -5.426 1.00 54.44 109 GLY A C 1
ATOM 820 O O . GLY A 1 109 ? 12.376 10.145 -5.978 1.00 54.44 109 GLY A O 1
ATOM 821 N N . GLU A 1 110 ? 10.517 10.772 -4.891 1.00 63.06 110 GLU A N 1
ATOM 822 C CA . GLU A 1 110 ? 9.853 9.464 -4.945 1.00 63.06 110 GLU A CA 1
ATOM 823 C C . GLU A 1 110 ? 8.674 9.489 -5.924 1.00 63.06 110 GLU A C 1
ATOM 825 O O . GLU A 1 110 ? 7.843 10.398 -5.902 1.00 63.06 110 GLU A O 1
ATOM 830 N N . ARG A 1 111 ? 8.570 8.460 -6.776 1.00 72.81 111 ARG A N 1
ATOM 831 C CA . ARG A 1 111 ? 7.402 8.252 -7.642 1.00 72.81 111 ARG A CA 1
ATOM 832 C C . ARG A 1 111 ? 6.360 7.449 -6.873 1.00 72.81 111 ARG A C 1
ATOM 834 O O . ARG A 1 111 ? 6.314 6.222 -6.970 1.00 72.81 111 ARG A O 1
ATOM 841 N N . ALA A 1 112 ? 5.562 8.156 -6.080 1.00 81.19 112 ALA A N 1
ATOM 842 C CA . ALA A 1 112 ? 4.476 7.571 -5.304 1.00 81.19 112 ALA A CA 1
ATOM 843 C C . ALA A 1 112 ? 3.154 7.598 -6.087 1.00 81.19 112 ALA A C 1
ATOM 845 O O . ALA A 1 112 ? 2.852 8.563 -6.790 1.00 81.19 112 ALA A O 1
ATOM 846 N N . VAL A 1 113 ? 2.353 6.541 -5.978 1.00 85.44 113 VAL A N 1
ATOM 847 C CA . VAL A 1 113 ? 0.984 6.504 -6.498 1.00 85.44 113 VAL A CA 1
ATOM 848 C C . VAL A 1 113 ? 0.126 5.597 -5.626 1.00 85.44 113 VAL A C 1
ATOM 850 O O . VAL A 1 113 ? 0.481 4.447 -5.383 1.00 85.44 113 VAL A O 1
ATOM 853 N N . ALA A 1 114 ? -1.026 6.100 -5.182 1.00 87.12 114 ALA A N 1
ATOM 854 C CA . ALA A 1 114 ? -1.948 5.334 -4.354 1.00 87.12 114 ALA A CA 1
ATOM 855 C C . ALA A 1 114 ? -3.277 5.057 -5.059 1.00 87.12 114 ALA A C 1
ATOM 857 O O . ALA A 1 114 ? -3.791 5.890 -5.810 1.00 87.12 114 ALA A O 1
ATOM 858 N N . PHE A 1 115 ? -3.860 3.895 -4.774 1.00 88.69 115 PHE A N 1
ATOM 859 C CA . PHE A 1 115 ? -5.136 3.443 -5.316 1.00 88.69 115 PHE A CA 1
ATOM 860 C C . PHE A 1 115 ? -6.052 2.956 -4.207 1.00 88.69 115 PHE A C 1
ATOM 862 O O . PHE A 1 115 ? -5.632 2.231 -3.312 1.00 88.69 115 PHE A O 1
ATOM 869 N N . SER A 1 116 ? -7.327 3.308 -4.310 1.00 86.12 116 SER A N 1
ATOM 870 C CA . SER A 1 116 ? -8.390 2.833 -3.431 1.00 86.12 116 SER A CA 1
ATOM 871 C C . SER A 1 116 ? -9.381 1.966 -4.201 1.00 86.12 116 SER A C 1
ATOM 873 O O . SER A 1 116 ? -9.726 2.265 -5.349 1.00 86.12 116 SER A O 1
ATOM 875 N N . GLN A 1 117 ? -9.876 0.917 -3.546 1.00 83.94 117 GLN A N 1
ATOM 876 C CA . GLN A 1 117 ? -11.050 0.177 -3.999 1.00 83.94 117 GLN A CA 1
ATOM 877 C C . GLN A 1 117 ? -12.053 0.105 -2.843 1.00 83.94 117 GLN A C 1
ATOM 879 O O . GLN A 1 117 ? -11.804 -0.610 -1.869 1.00 83.94 117 GLN A O 1
ATOM 884 N N . PRO A 1 118 ? -13.185 0.832 -2.923 1.00 75.19 118 PRO A N 1
ATOM 885 C CA . PRO A 1 118 ? -14.154 0.900 -1.829 1.00 75.19 118 PRO A CA 1
ATOM 886 C C . PRO A 1 118 ? -14.661 -0.471 -1.366 1.00 75.19 118 PRO A C 1
ATOM 888 O O . PRO A 1 118 ? -14.846 -0.684 -0.174 1.00 75.19 118 PRO A O 1
ATOM 891 N N . GLU A 1 119 ? -14.834 -1.414 -2.296 1.00 79.12 119 GLU A N 1
ATOM 892 C CA . GLU A 1 119 ? -15.324 -2.772 -2.016 1.00 79.12 119 GLU A CA 1
ATOM 893 C C . GLU A 1 119 ? -14.357 -3.600 -1.163 1.00 79.12 119 GLU A C 1
ATOM 895 O O . GLU A 1 119 ? -14.793 -4.439 -0.379 1.00 79.12 119 GLU A O 1
ATOM 900 N N . LEU A 1 120 ? -13.052 -3.342 -1.288 1.00 76.31 120 LEU A N 1
ATOM 901 C CA . LEU A 1 120 ? -12.021 -3.991 -0.478 1.00 76.31 120 LEU A CA 1
ATOM 902 C C . LEU A 1 120 ? -11.728 -3.223 0.811 1.00 76.31 120 LEU A C 1
ATOM 904 O O . LEU A 1 120 ? -10.926 -3.687 1.621 1.00 76.31 120 LEU A O 1
ATOM 908 N N . GLY A 1 121 ? -12.311 -2.028 0.975 1.00 78.12 121 GLY A N 1
ATOM 909 C CA . GLY A 1 121 ? -11.993 -1.123 2.074 1.00 78.12 121 GLY A CA 1
ATOM 910 C C . GLY A 1 121 ? -10.484 -0.960 2.240 1.00 78.12 121 GLY A C 1
ATOM 911 O O . GLY A 1 121 ? -9.988 -1.020 3.353 1.00 78.12 121 GLY A O 1
ATOM 912 N N . SER A 1 122 ? -9.732 -0.877 1.144 1.00 83.31 122 SER A N 1
ATOM 913 C CA . SER A 1 122 ? -8.270 -0.902 1.175 1.00 83.31 122 SER A CA 1
ATOM 914 C C . SER A 1 122 ? -7.704 0.191 0.275 1.00 83.31 122 SER A C 1
ATOM 916 O O . SER A 1 122 ? -8.279 0.499 -0.775 1.00 83.31 122 SER A O 1
ATOM 918 N N . VAL A 1 123 ? -6.572 0.764 0.683 1.00 85.81 123 VAL A N 1
ATOM 919 C CA . VAL A 1 123 ? -5.748 1.649 -0.149 1.00 85.81 123 VAL A CA 1
ATOM 920 C C . VAL A 1 123 ? -4.363 1.034 -0.271 1.00 85.81 123 VAL A C 1
ATOM 922 O O . VAL A 1 123 ? -3.741 0.720 0.740 1.00 85.81 123 VAL A O 1
ATOM 925 N N . LEU A 1 124 ? -3.902 0.862 -1.506 1.00 88.31 124 LEU A N 1
ATOM 926 C CA . LEU A 1 124 ? -2.540 0.458 -1.831 1.00 88.31 124 LEU A CA 1
ATOM 927 C C . LEU A 1 124 ? -1.729 1.687 -2.221 1.00 88.31 124 LEU A C 1
ATOM 929 O O . LEU A 1 124 ? -2.137 2.400 -3.134 1.00 88.31 124 LEU A O 1
ATOM 933 N N . ASP A 1 125 ? -0.602 1.922 -1.561 1.00 87.12 125 ASP A N 1
ATOM 934 C CA . ASP A 1 125 ? 0.355 2.978 -1.899 1.00 87.12 125 ASP A CA 1
ATOM 935 C C . ASP A 1 125 ? 1.621 2.347 -2.479 1.00 87.12 125 ASP A C 1
ATOM 937 O O . ASP A 1 125 ? 2.295 1.565 -1.810 1.00 87.12 125 ASP A O 1
ATOM 941 N N . PHE A 1 126 ? 1.922 2.649 -3.738 1.00 87.94 126 PHE A N 1
ATOM 942 C CA . PHE A 1 126 ? 3.125 2.195 -4.419 1.00 87.94 126 PHE A CA 1
ATOM 943 C C . PHE A 1 126 ? 4.160 3.308 -4.438 1.00 87.94 126 PHE A C 1
ATOM 945 O O . PHE A 1 126 ? 3.898 4.390 -4.957 1.00 87.94 126 PHE A O 1
ATOM 952 N N . ARG A 1 127 ? 5.376 3.005 -3.986 1.00 84.69 127 ARG A N 1
ATOM 953 C CA . ARG A 1 127 ? 6.534 3.897 -4.086 1.00 84.69 127 ARG A CA 1
ATOM 954 C C . ARG A 1 127 ? 7.594 3.259 -4.956 1.00 84.69 127 ARG A C 1
ATOM 956 O O . ARG A 1 127 ? 8.263 2.318 -4.537 1.00 84.69 127 ARG A O 1
ATOM 963 N N . VAL A 1 128 ? 7.730 3.770 -6.173 1.00 84.38 128 VAL A N 1
ATOM 964 C CA . VAL A 1 128 ? 8.749 3.323 -7.120 1.00 84.38 128 VAL A CA 1
ATOM 965 C C . VAL A 1 128 ? 10.041 4.094 -6.860 1.00 84.38 128 VAL A C 1
ATOM 967 O O . VAL A 1 128 ? 10.040 5.328 -6.843 1.00 84.38 128 VAL A O 1
ATOM 970 N N . ILE A 1 129 ? 11.139 3.365 -6.665 1.00 76.19 129 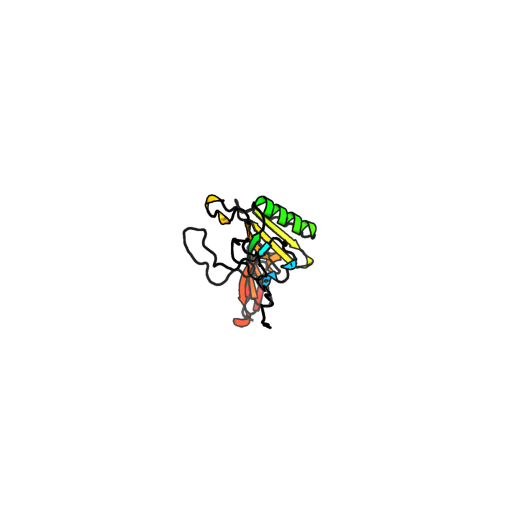ILE A N 1
ATOM 971 C CA . ILE A 1 129 ? 12.449 3.941 -6.359 1.00 76.19 129 ILE A CA 1
ATOM 972 C C . ILE A 1 129 ? 13.202 4.184 -7.669 1.00 76.19 129 ILE A C 1
ATOM 974 O O . ILE A 1 129 ? 13.328 3.284 -8.502 1.00 76.19 129 ILE A O 1
ATOM 978 N N . ASP A 1 130 ? 13.724 5.397 -7.853 1.00 69.31 130 ASP A N 1
ATOM 979 C CA . ASP A 1 130 ? 14.648 5.689 -8.950 1.00 69.31 130 ASP A CA 1
ATOM 980 C C . ASP A 1 130 ? 16.069 5.276 -8.543 1.00 69.31 130 ASP A C 1
ATOM 982 O O . ASP A 1 130 ? 16.819 6.030 -7.916 1.00 69.31 130 ASP A O 1
ATOM 986 N N . GLU A 1 131 ? 16.426 4.026 -8.830 1.00 62.19 131 GLU A N 1
ATOM 987 C CA . GLU A 1 131 ? 17.754 3.510 -8.521 1.00 62.19 131 GLU A CA 1
ATOM 988 C C . GLU A 1 131 ? 18.753 3.902 -9.612 1.00 62.19 131 GLU A C 1
ATOM 990 O O . GLU A 1 131 ? 18.616 3.537 -10.782 1.00 62.19 131 GLU A O 1
ATOM 995 N N . THR A 1 132 ? 19.815 4.619 -9.235 1.00 57.22 132 THR A N 1
ATOM 996 C CA . THR A 1 132 ? 20.833 5.008 -10.216 1.00 57.22 132 THR A CA 1
ATOM 997 C C . THR A 1 132 ? 21.597 3.777 -10.744 1.00 57.22 132 THR A C 1
ATOM 999 O O . THR A 1 132 ? 22.172 3.018 -9.957 1.00 57.22 132 THR A O 1
ATOM 1002 N N . PRO A 1 133 ? 21.720 3.593 -12.077 1.00 50.50 133 PRO A N 1
ATOM 1003 C CA . PRO A 1 133 ? 22.402 2.439 -12.684 1.00 50.50 133 PRO A CA 1
ATOM 1004 C C . PRO A 1 133 ? 23.854 2.215 -12.230 1.00 50.50 133 PRO A C 1
ATOM 1006 O O . PRO A 1 133 ? 24.378 1.104 -12.318 1.00 50.50 133 PRO A O 1
ATOM 1009 N N . ALA A 1 134 ? 24.521 3.272 -11.752 1.00 47.97 134 ALA A N 1
ATOM 1010 C CA . ALA A 1 134 ? 25.901 3.230 -11.273 1.00 47.97 134 ALA A CA 1
ATOM 1011 C C . ALA A 1 134 ? 26.071 2.420 -9.977 1.00 47.97 134 ALA A C 1
ATOM 1013 O O . ALA A 1 134 ? 27.161 1.912 -9.720 1.00 47.97 134 ALA A O 1
ATOM 1014 N N . GLN A 1 135 ? 25.012 2.291 -9.174 1.00 51.25 135 GLN A N 1
ATOM 1015 C CA . GLN A 1 135 ? 25.056 1.614 -7.879 1.00 51.25 135 GLN A CA 1
ATOM 1016 C C . GLN A 1 135 ? 24.781 0.111 -7.995 1.00 51.25 135 GLN A C 1
ATOM 1018 O O . GLN A 1 135 ? 25.199 -0.647 -7.122 1.00 51.25 135 GLN A O 1
ATOM 1023 N N . ASN A 1 136 ? 24.123 -0.353 -9.069 1.00 53.31 136 ASN A N 1
ATOM 1024 C CA . ASN A 1 136 ? 23.817 -1.774 -9.213 1.00 53.31 136 ASN A CA 1
ATOM 1025 C C . ASN A 1 136 ? 23.597 -2.211 -10.686 1.00 53.31 136 ASN A C 1
ATOM 1027 O O . ASN A 1 136 ? 22.473 -2.197 -11.191 1.00 53.31 136 ASN A O 1
ATOM 1031 N N . PRO A 1 137 ? 24.649 -2.644 -11.411 1.00 54.00 137 PRO A N 1
ATOM 1032 C CA . PRO A 1 137 ? 24.584 -2.916 -12.854 1.00 54.00 137 PRO A CA 1
ATOM 1033 C C . PRO A 1 137 ? 23.703 -4.119 -13.239 1.00 54.00 137 PRO A C 1
ATOM 1035 O O . PRO A 1 137 ? 23.362 -4.280 -14.414 1.00 54.00 137 PRO A O 1
ATOM 1038 N N . ILE A 1 138 ? 23.326 -4.957 -12.269 1.00 53.75 138 ILE A N 1
ATOM 1039 C CA . ILE A 1 138 ? 22.406 -6.089 -12.455 1.00 53.75 138 ILE A CA 1
ATOM 1040 C C . ILE A 1 138 ? 20.946 -5.602 -12.505 1.00 53.75 138 ILE A C 1
ATOM 1042 O O . ILE A 1 138 ? 20.125 -6.213 -13.188 1.00 53.75 138 ILE A O 1
ATOM 1046 N N . LYS A 1 139 ? 20.635 -4.452 -11.889 1.00 53.94 139 LYS A N 1
ATOM 1047 C CA . LYS A 1 139 ? 19.278 -3.887 -11.810 1.00 53.94 139 LYS A CA 1
ATOM 1048 C C . LYS A 1 139 ? 18.793 -3.200 -13.092 1.00 53.94 139 LYS A C 1
ATOM 1050 O O . LYS A 1 139 ? 17.637 -2.829 -13.190 1.00 53.94 139 LYS A O 1
ATOM 1055 N N . ASN A 1 140 ? 19.607 -3.130 -14.147 1.00 52.84 140 ASN A N 1
ATOM 1056 C CA . ASN A 1 140 ? 19.274 -2.489 -15.435 1.00 52.84 140 ASN A CA 1
ATOM 1057 C C . ASN A 1 140 ? 18.076 -3.098 -16.217 1.00 52.84 140 ASN A C 1
ATOM 1059 O O . ASN A 1 140 ? 17.871 -2.762 -17.382 1.00 52.84 140 ASN A O 1
ATOM 1063 N N . ARG A 1 141 ? 17.330 -4.048 -15.640 1.00 57.88 141 ARG A N 1
ATOM 1064 C CA . ARG A 1 141 ? 16.168 -4.728 -16.252 1.00 57.88 141 ARG A CA 1
ATOM 1065 C C . ARG A 1 141 ? 14.979 -4.900 -15.300 1.00 57.88 141 ARG A C 1
ATOM 1067 O O . ARG A 1 141 ? 14.032 -5.622 -15.636 1.00 57.88 141 ARG A O 1
ATOM 1074 N N . ARG A 1 142 ? 15.090 -4.376 -14.080 1.00 70.50 142 ARG A N 1
ATOM 1075 C CA . ARG A 1 142 ? 14.134 -4.586 -12.996 1.00 70.50 142 ARG A CA 1
ATOM 1076 C C . ARG A 1 142 ? 14.102 -3.348 -12.114 1.00 70.50 142 ARG A C 1
ATOM 1078 O O . ARG A 1 142 ? 15.148 -2.782 -11.826 1.00 70.50 142 ARG A O 1
ATOM 1085 N N . VAL A 1 143 ? 12.915 -2.971 -11.664 1.00 77.38 143 VAL A N 1
ATOM 1086 C CA . VAL A 1 143 ? 12.720 -1.811 -10.791 1.00 77.38 143 VAL A CA 1
ATOM 1087 C C . VAL A 1 143 ? 12.235 -2.287 -9.435 1.00 77.38 143 VAL A C 1
ATOM 1089 O O . VAL A 1 143 ? 11.312 -3.101 -9.362 1.00 77.38 143 VAL A O 1
ATOM 1092 N N . HIS A 1 144 ? 12.872 -1.784 -8.381 1.00 79.81 144 HIS A N 1
ATOM 1093 C CA . HIS A 1 144 ? 12.466 -2.006 -6.999 1.00 79.81 144 HIS A CA 1
ATOM 1094 C C . HIS A 1 144 ? 11.422 -0.963 -6.585 1.00 79.81 144 HIS A C 1
ATOM 1096 O O . HIS A 1 144 ? 11.510 0.216 -6.939 1.00 79.81 144 HIS A O 1
ATOM 1102 N N . ALA A 1 145 ? 10.405 -1.409 -5.860 1.00 81.44 145 ALA A N 1
ATOM 1103 C CA . ALA A 1 145 ? 9.358 -0.562 -5.319 1.00 81.44 145 ALA A CA 1
ATOM 1104 C C . ALA A 1 145 ? 8.894 -1.088 -3.960 1.00 81.44 145 ALA A C 1
ATOM 1106 O O . ALA A 1 145 ? 9.030 -2.272 -3.659 1.00 81.44 145 ALA A O 1
ATOM 1107 N N . PHE A 1 146 ? 8.267 -0.217 -3.178 1.00 83.81 146 PHE A N 1
ATOM 1108 C CA . PHE A 1 146 ? 7.509 -0.607 -1.995 1.00 83.81 146 PHE A CA 1
ATOM 1109 C C . PHE A 1 146 ? 6.019 -0.557 -2.299 1.00 83.81 146 PHE A C 1
ATOM 1111 O O . PHE A 1 146 ? 5.563 0.326 -3.028 1.00 83.81 146 PHE A O 1
ATOM 1118 N N . VAL A 1 147 ? 5.259 -1.458 -1.689 1.00 85.88 147 VAL A N 1
ATOM 1119 C CA . VAL A 1 147 ? 3.808 -1.345 -1.580 1.00 85.88 147 VAL A CA 1
ATOM 1120 C C . VAL A 1 147 ? 3.416 -1.276 -0.113 1.00 85.88 147 VAL A C 1
ATOM 1122 O O . VAL A 1 147 ? 3.897 -2.055 0.709 1.00 85.88 147 VAL A O 1
ATOM 1125 N N . GLU A 1 148 ? 2.541 -0.340 0.223 1.00 84.81 148 GLU A N 1
ATOM 1126 C CA . GLU A 1 148 ? 1.931 -0.232 1.539 1.00 84.81 148 GLU A CA 1
ATOM 1127 C C . GLU A 1 148 ? 0.418 -0.426 1.447 1.00 84.81 148 GLU A C 1
ATOM 1129 O O . GLU A 1 148 ? -0.214 -0.032 0.470 1.00 84.81 148 GLU A O 1
ATOM 1134 N N . LEU A 1 149 ? -0.170 -1.036 2.471 1.00 84.12 149 LEU A N 1
ATOM 1135 C CA . LEU A 1 149 ? -1.592 -1.328 2.565 1.00 84.12 149 LEU A CA 1
ATOM 1136 C C . LEU A 1 149 ? -2.210 -0.563 3.743 1.00 84.12 149 LEU A C 1
ATOM 1138 O O . LEU A 1 149 ? -1.851 -0.749 4.902 1.00 84.12 149 LEU A O 1
ATOM 1142 N N . SER A 1 150 ? -3.193 0.280 3.452 1.00 82.94 150 SER A N 1
ATOM 1143 C CA . SER A 1 150 ? -4.046 0.924 4.453 1.00 82.94 150 SER A CA 1
ATOM 1144 C C . SER A 1 150 ? -5.433 0.291 4.473 1.00 82.94 150 SER A C 1
ATOM 1146 O O . SER A 1 150 ? -6.011 0.041 3.417 1.00 82.94 150 SER A O 1
ATOM 1148 N N . GLN A 1 151 ? -5.997 0.086 5.664 1.00 79.00 151 GLN A N 1
ATOM 1149 C CA . GLN A 1 151 ? -7.336 -0.479 5.890 1.00 79.00 151 GLN A CA 1
ATOM 1150 C C . GLN A 1 151 ? -8.054 0.263 7.033 1.00 79.00 151 GLN A C 1
ATOM 1152 O O . GLN A 1 151 ? -7.395 0.972 7.806 1.00 79.00 151 GLN A O 1
ATOM 1157 N N . PRO A 1 152 ? -9.392 0.145 7.172 1.00 78.19 152 PRO A N 1
ATOM 1158 C CA . PRO A 1 152 ? -10.102 0.601 8.352 1.00 78.19 152 PRO A CA 1
ATOM 1159 C C . PRO A 1 152 ? -9.474 0.001 9.616 1.00 78.19 152 PRO A C 1
ATOM 1161 O O . PRO A 1 152 ? -9.028 -1.146 9.599 1.00 78.19 152 PRO A O 1
ATOM 1164 N N . PRO A 1 153 ? -9.436 0.753 10.722 1.00 76.31 153 PRO A N 1
ATOM 1165 C CA . PRO A 1 153 ? -9.987 2.101 10.880 1.00 76.31 153 PRO A CA 1
ATOM 1166 C C . PRO A 1 153 ? -9.065 3.234 10.385 1.00 76.31 153 PRO A C 1
ATOM 1168 O O . PRO A 1 153 ? -9.493 4.382 10.317 1.00 76.31 153 PRO A O 1
ATOM 1171 N N . CYS A 1 154 ? -7.813 2.953 10.009 1.00 80.81 154 CYS A N 1
ATOM 1172 C CA . CYS A 1 154 ? -6.855 4.014 9.689 1.00 80.81 154 CYS A CA 1
ATOM 1173 C C . CYS A 1 154 ? -7.212 4.821 8.436 1.00 80.81 154 CYS A C 1
ATOM 1175 O O . CYS A 1 154 ? -6.847 5.991 8.372 1.00 80.81 154 CYS A O 1
ATOM 1177 N N . LEU A 1 155 ? -7.990 4.270 7.498 1.00 79.44 155 LEU A N 1
ATOM 1178 C CA . LEU A 1 155 ? -8.477 5.014 6.326 1.00 79.44 155 LEU A CA 1
ATOM 1179 C C . LEU A 1 155 ? -9.266 6.287 6.668 1.00 79.44 155 LEU A C 1
ATOM 1181 O O . LEU A 1 155 ? -9.271 7.228 5.879 1.00 79.44 155 LEU A O 1
ATOM 1185 N N . GLU A 1 156 ? -9.890 6.361 7.844 1.00 80.31 156 GLU A N 1
ATOM 1186 C CA . GLU A 1 156 ? -10.599 7.567 8.296 1.00 80.31 156 GLU A CA 1
ATOM 1187 C C . GLU A 1 156 ? -9.639 8.702 8.701 1.00 80.31 156 GLU A C 1
ATOM 1189 O O . GLU A 1 156 ? -10.049 9.850 8.866 1.00 80.31 156 GLU A O 1
ATOM 1194 N N . LEU A 1 157 ? -8.346 8.391 8.826 1.00 70.31 157 LEU A N 1
ATOM 1195 C CA . LEU A 1 157 ? -7.276 9.286 9.265 1.00 70.31 157 LEU A CA 1
ATOM 1196 C C . LEU A 1 157 ? -6.270 9.595 8.139 1.00 70.31 157 LEU A C 1
ATOM 1198 O O . LEU A 1 157 ? -5.139 10.011 8.406 1.00 70.31 157 LEU A O 1
ATOM 1202 N N . VAL A 1 158 ? -6.655 9.415 6.869 1.00 68.25 158 VAL A N 1
ATOM 1203 C CA . VAL A 1 158 ? -5.851 9.855 5.711 1.00 68.25 158 VAL A CA 1
ATOM 1204 C C . VAL A 1 158 ? -5.615 11.371 5.786 1.00 68.25 158 VAL A C 1
ATOM 1206 O O . VAL A 1 158 ? -6.526 12.152 6.060 1.00 68.25 158 VAL A O 1
ATOM 1209 N N . GLY A 1 159 ? -4.368 11.805 5.581 1.00 59.41 159 GLY A N 1
ATOM 1210 C CA . GLY A 1 159 ? -3.943 13.200 5.747 1.00 59.41 159 GLY A CA 1
ATOM 1211 C C . GLY A 1 159 ? -3.704 13.639 7.198 1.00 59.41 159 GLY A C 1
ATOM 1212 O O . GLY A 1 159 ? -3.368 14.803 7.428 1.00 59.41 159 GLY A O 1
ATOM 1213 N N . GLN A 1 160 ? -3.856 12.740 8.176 1.00 67.19 160 GLN A N 1
ATOM 1214 C CA . GLN A 1 160 ? -3.722 13.029 9.607 1.00 67.19 160 GLN A CA 1
ATOM 1215 C C . GLN A 1 160 ? -2.812 12.002 10.302 1.00 67.19 160 GLN A C 1
ATOM 1217 O O . GLN A 1 160 ? -2.526 10.926 9.777 1.00 67.19 160 GLN A O 1
ATOM 1222 N N . ARG A 1 161 ? -2.315 12.344 11.495 1.00 72.00 161 ARG A N 1
ATOM 1223 C CA . ARG A 1 161 ? -1.730 11.375 12.433 1.00 72.00 161 ARG A CA 1
ATOM 1224 C C . ARG A 1 161 ? -2.731 11.152 13.554 1.00 72.00 161 ARG A C 1
ATOM 1226 O O . ARG A 1 161 ? -3.283 12.124 14.063 1.00 72.00 161 ARG A O 1
ATOM 1233 N N . GLY A 1 162 ? -2.928 9.904 13.946 1.00 84.44 162 GLY A N 1
ATOM 1234 C CA . GLY A 1 162 ? -3.864 9.555 15.000 1.00 84.44 162 GLY A CA 1
ATOM 1235 C C . GLY A 1 162 ? -3.743 8.103 15.429 1.00 84.44 162 GLY A C 1
ATOM 1236 O O . GLY A 1 162 ? -2.766 7.425 15.116 1.00 84.44 162 GLY A O 1
ATOM 1237 N N . SER A 1 163 ? -4.746 7.622 16.139 1.00 88.75 163 SER A N 1
ATOM 1238 C CA . SER A 1 163 ? -4.921 6.209 16.437 1.00 88.75 163 SER A CA 1
ATOM 1239 C C . SER A 1 163 ? -6.402 5.871 16.474 1.00 88.75 163 SER A C 1
ATOM 1241 O O . SER A 1 163 ? -7.246 6.735 16.706 1.00 88.75 163 SER A O 1
ATOM 1243 N N . ALA A 1 164 ? -6.713 4.607 16.221 1.00 89.94 164 ALA A N 1
ATOM 1244 C CA . ALA A 1 164 ? -8.078 4.115 16.200 1.00 89.94 164 ALA A CA 1
ATOM 1245 C C . ALA A 1 164 ? -8.178 2.735 16.857 1.00 89.94 164 ALA A C 1
ATOM 1247 O O . ALA A 1 164 ? -7.171 2.055 17.055 1.00 89.94 164 ALA A O 1
ATOM 1248 N N . CYS A 1 165 ? -9.396 2.337 17.217 1.00 91.50 165 CYS A N 1
ATOM 1249 C CA . CYS A 1 165 ? -9.659 1.033 17.813 1.00 91.50 165 CYS A CA 1
ATOM 1250 C C . CYS A 1 165 ? -10.052 0.012 16.745 1.00 91.50 165 CYS A C 1
ATOM 1252 O O . CYS A 1 165 ? -10.970 0.256 15.964 1.00 91.50 165 CYS A O 1
ATOM 1254 N N . LEU A 1 166 ? -9.403 -1.150 16.764 1.00 88.06 166 LEU A N 1
ATOM 1255 C CA . LEU A 1 166 ? -9.762 -2.329 15.977 1.00 88.06 166 LEU A CA 1
ATOM 1256 C C . LEU A 1 166 ? -9.765 -3.543 16.907 1.00 88.06 166 LEU A C 1
ATOM 1258 O O . LEU A 1 166 ? -8.726 -3.855 17.471 1.00 88.06 166 LEU A O 1
ATOM 1262 N N . ASP A 1 167 ? -10.908 -4.200 17.106 1.00 89.12 167 ASP A N 1
ATOM 1263 C CA . ASP A 1 167 ? -11.022 -5.423 17.923 1.00 89.12 167 ASP A CA 1
ATOM 1264 C C . ASP A 1 167 ? -10.321 -5.336 19.297 1.00 89.12 167 ASP A C 1
ATOM 1266 O O . ASP A 1 167 ? -9.518 -6.185 19.673 1.00 89.12 167 ASP A O 1
ATOM 1270 N N . ASN A 1 168 ? -10.600 -4.266 20.050 1.00 91.31 168 ASN A N 1
ATOM 1271 C CA . ASN A 1 168 ? -9.969 -3.953 21.343 1.00 91.31 168 ASN A CA 1
ATOM 1272 C C . ASN A 1 168 ? -8.443 -3.697 21.297 1.00 91.31 168 ASN A C 1
ATOM 1274 O O . ASN A 1 168 ? -7.780 -3.691 22.331 1.00 91.31 168 ASN A O 1
ATOM 1278 N N . THR A 1 169 ? -7.891 -3.430 20.114 1.00 89.50 169 THR A N 1
ATOM 1279 C CA . THR A 1 169 ? -6.492 -3.051 19.886 1.00 89.50 169 THR A CA 1
ATOM 1280 C C . THR A 1 169 ? -6.409 -1.586 19.459 1.00 89.50 169 THR A C 1
ATOM 1282 O O . THR A 1 169 ? -7.115 -1.166 18.540 1.00 89.50 169 THR A O 1
ATOM 1285 N N . VAL A 1 170 ? -5.531 -0.800 20.088 1.00 89.62 170 VAL A N 1
ATOM 1286 C CA . VAL A 1 170 ? -5.168 0.539 19.595 1.00 89.62 170 VAL A CA 1
ATOM 1287 C C . VAL A 1 170 ? -4.231 0.367 18.409 1.00 89.62 170 VAL A C 1
ATOM 1289 O O . VAL A 1 170 ? -3.175 -0.245 18.544 1.00 89.62 170 VAL A O 1
ATOM 1292 N N . VAL A 1 171 ? -4.595 0.928 17.263 1.00 87.06 171 VAL A N 1
ATOM 1293 C CA . VAL A 1 171 ? -3.778 0.946 16.049 1.00 87.06 171 VAL A CA 1
ATOM 1294 C C . VAL A 1 171 ? -3.311 2.375 15.809 1.00 87.06 171 VAL A C 1
ATOM 1296 O O . VAL A 1 171 ? -4.135 3.271 15.624 1.00 87.06 171 VAL A O 1
ATOM 1299 N N . ALA A 1 172 ? -1.998 2.607 15.824 1.00 82.44 172 ALA A N 1
ATOM 1300 C CA . ALA A 1 172 ? -1.427 3.880 15.401 1.00 82.44 172 ALA A CA 1
ATOM 1301 C C . ALA A 1 172 ? -1.657 4.066 13.897 1.00 82.44 172 ALA A C 1
ATOM 1303 O O . ALA A 1 172 ? -1.383 3.164 13.111 1.00 82.44 172 ALA A O 1
ATOM 1304 N N . CYS A 1 173 ? -2.141 5.237 13.494 1.00 78.50 173 CYS A N 1
ATOM 1305 C CA . CYS A 1 173 ? -2.438 5.563 12.107 1.00 78.50 173 CYS A CA 1
ATOM 1306 C C . CYS A 1 173 ? -1.618 6.781 11.674 1.00 78.50 173 CYS A C 1
ATOM 1308 O O . CYS A 1 173 ? -1.727 7.867 12.252 1.00 78.50 173 CYS A O 1
ATOM 1310 N N . VAL A 1 174 ? -0.802 6.623 10.635 1.00 70.06 174 VAL A N 1
ATOM 1311 C CA . VAL A 1 174 ? -0.004 7.714 10.064 1.00 70.06 174 VAL A CA 1
ATOM 1312 C C . VAL A 1 174 ? -0.400 7.877 8.607 1.00 70.06 174 VAL A C 1
ATOM 1314 O O . VAL A 1 174 ? -0.090 7.028 7.786 1.00 70.06 174 VAL A O 1
ATOM 1317 N N . ASN A 1 175 ? -1.086 8.974 8.282 1.00 63.25 175 ASN A N 1
ATOM 1318 C CA . ASN A 1 175 ? -1.560 9.259 6.928 1.00 63.25 175 ASN A CA 1
ATOM 1319 C C . ASN A 1 175 ? -2.395 8.114 6.320 1.00 63.25 175 ASN A C 1
ATOM 1321 O O . ASN A 1 175 ? -2.201 7.739 5.171 1.00 63.25 175 ASN A O 1
ATOM 1325 N N . GLY A 1 176 ? -3.309 7.533 7.096 1.00 65.81 176 GLY A N 1
ATOM 1326 C CA . GLY A 1 176 ? -4.113 6.402 6.629 1.00 65.81 176 GLY A CA 1
ATOM 1327 C C . GLY A 1 176 ? -3.504 5.022 6.880 1.00 65.81 176 GLY A C 1
ATOM 1328 O O . GLY A 1 176 ? -4.239 4.037 6.891 1.00 65.81 176 GLY A O 1
ATOM 1329 N N . LEU A 1 177 ? -2.197 4.951 7.149 1.00 69.75 177 LEU A N 1
ATOM 1330 C CA . LEU A 1 177 ? -1.461 3.694 7.250 1.00 69.75 177 LEU A CA 1
ATOM 1331 C C . LEU A 1 177 ? -1.460 3.143 8.682 1.00 69.75 177 LEU A C 1
ATOM 1333 O O . LEU A 1 177 ? -1.093 3.878 9.605 1.00 69.75 177 LEU A O 1
ATOM 1337 N N . PRO A 1 178 ? -1.816 1.860 8.880 1.00 72.50 178 PRO A N 1
ATOM 1338 C CA . PRO A 1 178 ? -1.720 1.201 10.172 1.00 72.50 178 PRO A CA 1
ATOM 1339 C C . PRO A 1 178 ? -0.264 0.878 10.526 1.00 72.50 178 PRO A C 1
ATOM 1341 O O . PRO A 1 178 ? 0.434 0.189 9.781 1.00 72.50 178 PRO A O 1
ATOM 1344 N N . GLY A 1 179 ? 0.163 1.349 11.694 1.00 71.44 179 GLY A N 1
ATOM 1345 C CA . GLY A 1 179 ? 1.471 1.114 12.298 1.00 71.44 179 GLY A CA 1
ATOM 1346 C C . GLY A 1 179 ? 1.384 0.232 13.544 1.00 71.44 179 GLY A C 1
ATOM 1347 O O . GLY A 1 179 ? 0.782 -0.842 13.515 1.00 71.44 179 GLY A O 1
ATOM 1348 N N . GLU A 1 180 ? 2.012 0.687 14.632 1.00 80.81 180 GLU A N 1
ATOM 1349 C CA . GLU A 1 180 ? 2.078 -0.020 15.917 1.00 80.81 180 GLU A CA 1
ATOM 1350 C C . GLU A 1 180 ? 0.689 -0.390 16.460 1.00 80.81 180 GLU A C 1
ATOM 1352 O O . GLU A 1 180 ? -0.280 0.363 16.314 1.00 80.81 180 GLU A O 1
ATOM 1357 N N . ARG A 1 181 ? 0.606 -1.564 17.095 1.00 85.06 181 ARG A N 1
ATOM 1358 C CA . ARG A 1 181 ? -0.621 -2.128 17.659 1.00 85.06 181 ARG A CA 1
ATOM 1359 C C . ARG A 1 181 ? -0.445 -2.430 19.143 1.00 85.06 181 ARG A C 1
ATOM 1361 O O . ARG A 1 181 ? 0.533 -3.067 19.521 1.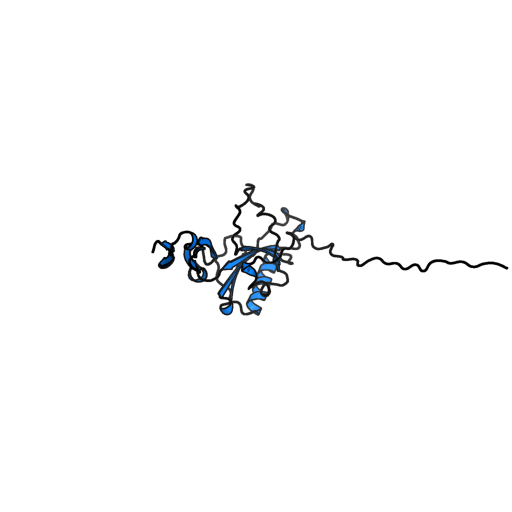00 85.06 181 ARG A O 1
ATOM 1368 N N . ILE A 1 182 ? -1.416 -2.029 19.961 1.00 87.44 182 ILE A N 1
ATOM 1369 C CA . ILE A 1 182 ? -1.449 -2.287 21.407 1.00 87.44 182 ILE A CA 1
ATOM 1370 C C . ILE A 1 182 ? -2.748 -3.024 21.741 1.00 87.44 182 ILE A C 1
ATOM 1372 O O . ILE A 1 182 ? -3.823 -2.430 21.677 1.00 87.44 182 ILE A O 1
ATOM 1376 N N . ASP A 1 183 ? -2.659 -4.312 22.078 1.00 91.81 183 ASP A N 1
ATOM 1377 C CA . ASP A 1 183 ? -3.817 -5.114 22.495 1.00 91.81 183 ASP A CA 1
ATOM 1378 C C . ASP A 1 183 ? -4.230 -4.743 23.927 1.00 91.81 183 ASP A C 1
ATOM 1380 O O . ASP A 1 183 ? -3.549 -5.085 24.899 1.00 91.81 183 ASP A O 1
ATOM 1384 N N . CYS A 1 184 ? -5.365 -4.053 24.070 1.00 92.06 184 CYS A N 1
ATOM 1385 C CA . CYS A 1 184 ? -5.871 -3.646 25.378 1.00 92.06 184 CYS A CA 1
ATOM 1386 C C . CYS A 1 184 ? -6.382 -4.840 26.198 1.00 92.06 184 CYS A C 1
ATOM 1388 O O . CYS A 1 184 ? -6.446 -4.756 27.425 1.00 92.06 184 CYS A O 1
ATOM 1390 N N . THR A 1 185 ? -6.703 -5.970 25.557 1.00 92.69 185 THR A N 1
ATOM 1391 C CA . THR A 1 185 ? -7.198 -7.183 26.226 1.00 92.69 185 THR A CA 1
ATOM 1392 C C . THR A 1 185 ? -6.128 -7.789 27.121 1.00 92.69 185 THR A C 1
ATOM 1394 O O . THR A 1 185 ? -6.412 -8.164 28.257 1.00 92.69 185 THR A O 1
ATOM 1397 N N . ALA A 1 186 ? -4.878 -7.812 26.649 1.00 87.38 186 ALA A N 1
ATOM 1398 C CA . ALA A 1 186 ? -3.728 -8.265 27.428 1.00 87.38 186 ALA A CA 1
ATOM 1399 C C . ALA A 1 186 ? -3.484 -7.411 28.688 1.00 87.38 186 ALA A C 1
ATOM 1401 O O . ALA A 1 186 ? -2.838 -7.865 29.631 1.00 87.38 186 ALA A O 1
ATOM 1402 N N . MET A 1 187 ? -4.012 -6.184 28.706 1.00 88.12 187 MET A N 1
ATOM 1403 C CA . MET A 1 187 ? -3.912 -5.236 29.815 1.00 88.12 187 MET A CA 1
ATOM 1404 C C . MET A 1 187 ? -5.175 -5.191 30.688 1.00 88.12 187 MET A C 1
ATOM 1406 O O . MET A 1 187 ? -5.246 -4.346 31.577 1.00 88.12 187 MET A O 1
ATOM 1410 N N . GLU A 1 188 ? -6.170 -6.052 30.432 1.00 93.69 188 GLU A N 1
ATOM 1411 C CA . GLU A 1 188 ? -7.505 -6.005 31.059 1.00 93.69 188 GLU A CA 1
ATOM 1412 C C . GLU A 1 188 ? -8.195 -4.632 30.897 1.00 93.69 188 GLU A C 1
ATOM 1414 O O . GLU A 1 188 ? -8.962 -4.177 31.746 1.00 93.69 188 GLU A O 1
ATOM 1419 N N . GLN A 1 189 ? -7.910 -3.951 29.787 1.00 95.94 189 GLN A N 1
ATOM 1420 C CA . GLN A 1 189 ? -8.421 -2.628 29.445 1.00 95.94 189 GLN A CA 1
ATOM 1421 C C . GLN A 1 189 ? -9.320 -2.694 28.209 1.00 95.94 189 GLN A C 1
ATOM 1423 O O . GLN A 1 189 ? -9.354 -3.677 27.465 1.00 95.94 189 GLN A O 1
ATOM 1428 N N . THR A 1 190 ? -10.071 -1.619 27.987 1.00 96.25 190 THR A N 1
ATOM 1429 C CA . THR A 1 190 ? -10.904 -1.451 26.794 1.00 96.25 190 THR A CA 1
ATOM 1430 C C . THR A 1 190 ? -10.309 -0.369 25.906 1.00 96.25 190 THR A C 1
ATOM 1432 O O . THR A 1 190 ? -9.919 0.688 26.398 1.00 96.25 190 THR A O 1
ATOM 1435 N N . CYS A 1 191 ? -10.234 -0.622 24.603 1.00 95.69 191 CYS A N 1
ATOM 1436 C CA . CYS A 1 191 ? -9.869 0.401 23.636 1.00 95.69 191 CYS A CA 1
ATOM 1437 C C . CYS A 1 191 ? -11.021 1.396 23.495 1.00 95.69 191 CYS A C 1
ATOM 1439 O O . CYS A 1 191 ? -12.148 1.009 23.177 1.00 95.69 191 CYS A O 1
ATOM 1441 N N . VAL A 1 192 ? -10.733 2.677 23.699 1.00 94.94 192 VAL A N 1
ATOM 1442 C CA . VAL A 1 192 ? -11.676 3.770 23.463 1.00 94.94 192 VAL A CA 1
ATOM 1443 C C . VAL A 1 192 ? -11.056 4.740 22.471 1.00 94.94 192 VAL A C 1
ATOM 1445 O O . VAL A 1 192 ? -9.910 5.149 22.637 1.00 94.94 192 VAL A O 1
ATOM 1448 N N . ALA A 1 193 ? -11.823 5.096 21.442 1.00 91.25 193 ALA A N 1
ATOM 1449 C CA . ALA A 1 193 ? -11.463 6.120 20.472 1.00 91.25 193 ALA A CA 1
ATOM 1450 C C . ALA A 1 193 ? -12.258 7.406 20.748 1.00 91.25 193 ALA A C 1
ATOM 1452 O O . ALA A 1 193 ? -13.480 7.365 20.892 1.00 91.25 193 ALA A O 1
ATOM 1453 N N . ASP A 1 194 ? -11.558 8.536 20.798 1.00 88.06 194 ASP A N 1
ATOM 1454 C CA . ASP A 1 194 ? -12.105 9.889 20.862 1.00 88.06 194 ASP A CA 1
ATOM 1455 C C . ASP A 1 194 ? -11.503 10.728 19.724 1.00 88.06 194 ASP A C 1
ATOM 1457 O O . ASP A 1 194 ? -10.323 11.102 19.730 1.00 88.06 194 ASP A O 1
ATOM 1461 N N . GLY A 1 195 ? -12.313 10.971 18.691 1.00 84.38 195 GLY A N 1
ATOM 1462 C CA . GLY A 1 195 ? -11.870 11.628 17.464 1.00 84.38 195 GLY A CA 1
ATOM 1463 C C . GLY A 1 195 ? -10.724 10.868 16.791 1.00 84.38 195 GLY A C 1
ATOM 1464 O O . GLY A 1 195 ? -10.883 9.719 16.393 1.00 84.38 195 GLY A O 1
ATOM 1465 N N . SER A 1 196 ? -9.567 11.521 16.655 1.00 85.06 196 SER A N 1
ATOM 1466 C CA . SER A 1 196 ? -8.369 10.957 16.020 1.00 85.06 196 SER A CA 1
ATOM 1467 C C . SER A 1 196 ? -7.426 10.244 16.994 1.00 85.06 196 SER A C 1
ATOM 1469 O O . SER A 1 196 ? -6.280 9.985 16.633 1.00 85.06 196 SER A O 1
ATOM 1471 N N . THR A 1 197 ? -7.835 10.000 18.241 1.00 89.69 197 THR A N 1
ATOM 1472 C CA . THR A 1 197 ? -6.987 9.353 19.252 1.00 89.69 197 THR A CA 1
ATOM 1473 C C . THR A 1 197 ? -7.709 8.158 19.850 1.00 89.69 197 THR A C 1
ATOM 1475 O O . THR A 1 197 ? -8.830 8.281 20.324 1.00 89.69 197 THR A O 1
ATOM 1478 N N . ALA A 1 198 ? -7.041 7.015 19.888 1.00 93.06 198 ALA A N 1
ATOM 1479 C CA . ALA A 1 198 ? -7.445 5.828 20.621 1.00 93.06 198 ALA A CA 1
ATOM 1480 C C . ALA A 1 198 ? -6.436 5.476 21.715 1.00 93.06 198 ALA A C 1
ATOM 1482 O O . ALA A 1 198 ? -5.224 5.651 21.548 1.00 93.06 198 ALA A O 1
ATOM 1483 N N . SER A 1 199 ? -6.949 4.962 22.828 1.00 95.31 199 SER A N 1
ATOM 1484 C CA . SER A 1 199 ? -6.170 4.565 23.998 1.00 95.31 199 SER A CA 1
ATOM 1485 C C . SER A 1 199 ? -6.820 3.390 24.730 1.00 95.31 199 SER A C 1
ATOM 1487 O O . SER A 1 199 ? -8.033 3.187 24.667 1.00 95.31 199 SER A O 1
ATOM 1489 N N . CYS A 1 200 ? -6.002 2.608 25.436 1.00 96.25 200 CYS A N 1
ATOM 1490 C CA . CYS A 1 200 ? -6.488 1.594 26.364 1.00 96.25 200 CYS A CA 1
ATOM 1491 C C . CYS A 1 200 ? -6.854 2.266 27.696 1.00 96.25 200 CYS A C 1
ATOM 1493 O O . CYS A 1 200 ? -6.037 2.979 28.285 1.00 96.25 200 CYS A O 1
ATOM 1495 N N . VAL A 1 201 ? -8.087 2.065 28.161 1.00 95.69 201 VAL A N 1
ATOM 1496 C CA . VAL A 1 201 ? -8.592 2.624 29.422 1.00 95.69 201 VAL A CA 1
ATOM 1497 C C . VAL A 1 201 ? -9.112 1.522 30.342 1.00 95.69 201 VAL A C 1
ATOM 1499 O O . VAL A 1 201 ? -9.643 0.507 29.884 1.00 95.69 201 VAL A O 1
ATOM 1502 N N . ALA A 1 202 ? -8.942 1.714 31.652 1.00 90.88 202 ALA A N 1
ATOM 1503 C CA . ALA A 1 202 ? -9.535 0.835 32.656 1.00 90.88 202 ALA A CA 1
ATOM 1504 C C . ALA A 1 202 ? -11.069 0.940 32.616 1.00 90.88 202 ALA A C 1
ATOM 1506 O O . ALA A 1 202 ? -11.603 2.024 32.369 1.00 90.88 202 ALA A O 1
ATOM 1507 N N . GLN A 1 203 ? -11.745 -0.188 32.844 1.00 70.88 203 GLN A N 1
ATOM 1508 C CA . GLN A 1 203 ? -13.204 -0.249 32.973 1.00 70.88 203 GLN A CA 1
ATOM 1509 C C . GLN A 1 203 ? -13.696 0.362 34.288 1.00 70.88 203 GLN A C 1
ATOM 1511 O O . GLN A 1 203 ? -12.976 0.246 35.308 1.00 70.88 203 GLN A O 1
#

Radius of gyration: 24.39 Å; chains: 1; bounding box: 45×86×71 Å

Secondary structure (DSSP, 8-state):
-------------------------SS-B-PPPGGGTTTGGGS-TTEEEBP------SSTT--PPPS---TTEEEEEES-SSHHHHHHHHHHHHHTTTPEEE-----TT-EEEEEEEGGGTEEEEEEE----TTT-TT-TT-EEEEEEEE-TTGGGGTTSEEEEEETTEEEEEETTEEEEEEESGGGT-EEEEETTEEEEE--

Foldseek 3Di:
DDDDDDDDPDDDDDDPPPPPVPDPDPADFDDDQPVCVVCVVLFDPQKTFHDCPQPQPPPPPRDRDDPAPFSQKTKIKGQAQFLVVVLVVRVVSQVVVVWDWDDDDPDVQWPWTKTDDVVSQKIKIKTWHGDDCVVPVSCSRMTMIMIGMAHPPLQVQAVHWAWDDDPQWIFTHDNRGTGDIHRLVVVCFGWDDDVRYIDTHHD

pLDDT: mean 71.49, std 19.07, range [30.52, 96.25]

Sequence (203 aa):
MRRAPLVHALLPALSLGVALTGCLEVCPSAPAPDPFVPVVDQLPTEAVFCADETRVDFSDSGEALPEGTLPNQADLNFQFNTAEDTQAAIIEHFEARGWTRVDTREPAGERAVAFSQPELGSVLDFRVIDETPAQNPIKNRRVHAFVELSQPPCLELVGQRGSACLDNTVVACVNGLPGERIDCTAMEQTCVADGSTASCVAQ